Protein AF-0000000067516925 (afdb_homodimer)

Foldseek 3Di:
DDPVLLVLLDFQAAVVLLVLLQVLLVVLQVVLCLLDPVPPVHDYLVRQLVVCVVLVNPPSSVVSVLLSCLSNVLSVCSNQQPSVLVSLVSVLVSLVCCQVRPAVVQPQDCVSPHNVVSVVSNVSSVCCNVGHNYDRHVSVVVSD/DDPVLLVLLDFQAAVVLLVLLQVLLVVLQVVLCLLDPVPPVHDYLVRQLVVCVVLVNPPSSVVSVLLSCLSNVLSVCSNQQPSVLVSLVSVLVSLVCCQVRPAVVQPQDCVSPHNVVSVVSNVSSVCCNVGHNYDRHVSVVVSD

Sequence (288 aa):
MNTLIKSVLTTRAGYGLTLLRVIVGIAFIAHGSQKLFGAFGGYGLEGTAQYMESLGLTPGYLMALMSGSAEFFGGVGLLLGLLARPAAVVVIVLLLVAIFTVHIHNGFFMANNGYEYALALLGGALAVLIEGAGKLSLDRVIARMNTLIKSVLTTRAGYGLTLLRVIVGIAFIAHGSQKLFGAFGGYGLEGTAQYMESLGLTPGYLMALMSGSAEFFGGVGLLLGLLARPAAVVVIVLLLVAIFTVHIHNGFFMANNGYEYALALLGGALAVLIEGAGKLSLDRVIAR

pLDDT: mean 96.2, std 3.97, range [75.81, 98.94]

InterPro domains:
  IPR032808 DoxX family [PF07681] (16-103)
  IPR051907 DoxX-like inner membrane-associated oxidoreductase [PTHR33452] (1-143)

Solvent-accessible surface area (backbone atoms only — not comparable to full-atom values): 13103 Å² total; per-residue (Å²): 131,56,68,66,57,44,63,57,28,47,52,78,26,44,64,23,48,22,51,27,36,33,55,52,9,49,52,26,30,53,53,9,33,13,28,62,68,26,40,97,79,36,58,12,40,69,49,37,9,54,53,30,40,77,66,66,42,72,62,16,55,58,49,26,50,50,51,15,46,36,23,28,53,22,9,49,19,28,47,50,7,39,58,22,32,64,19,21,51,46,40,40,53,51,36,51,51,44,31,71,70,66,9,51,89,44,39,57,50,53,93,60,52,16,27,45,54,52,49,53,52,38,30,52,29,48,19,30,49,67,32,22,38,10,65,76,18,47,21,44,62,66,64,98,130,57,69,66,58,45,63,58,27,49,52,78,27,45,65,22,49,23,51,27,36,32,56,51,9,50,53,29,28,54,54,8,34,13,28,61,67,25,40,97,80,34,59,13,41,68,49,39,8,53,55,31,40,76,68,67,43,71,61,16,56,59,49,27,50,50,51,15,45,33,23,26,54,23,9,49,19,28,47,49,8,39,58,23,34,62,20,22,51,47,39,41,54,52,37,52,52,45,32,71,68,67,9,51,89,45,40,55,50,54,93,61,51,15,27,44,54,53,48,52,51,38,28,51,30,48,20,29,49,68,32,23,37,10,65,74,20,47,22,45,62,65,66,98

Radius of gyration: 19.39 Å; Cα contacts (8 Å, |Δi|>4): 595; chains: 2; bounding box: 55×52×41 Å

Secondary structure (DSSP, 8-state):
--HHHHHHH-----HHHHHHHHHHHHHHHHHHHHHHH-GGG--HHHHHHHHHHHTT-SSHHHHHHHHHHHHHHHHHHHHHTSSHHHHHHHHHHHHHHHIIIIIGGG-S-GGGT-SHHHHHHHHHHHHHHHH-S-SSSHHHHHH-/--HHHHHHH-----HHHHHHHHHHHHHHHHHHHHHHH-GGG--HHHHHHHHHHHTT-SSHHHHHHHHHHHHHHHHHHHHHTSSHHHHHHHHHHHHHHHIIIIIGGG-S-GGGT-SHHHHHHHHHHHHHHHH-S-SSSHHHHHH-

Structure (mmCIF, N/CA/C/O backbone):
data_AF-0000000067516925-model_v1
#
loop_
_entity.id
_entity.type
_entity.pdbx_description
1 polymer 'DoxD-like family protein'
#
loop_
_atom_site.group_PDB
_atom_site.id
_atom_site.type_symbol
_atom_site.label_atom_id
_atom_site.label_alt_id
_atom_site.label_comp_id
_atom_site.label_asym_id
_atom_site.label_entity_id
_atom_site.label_seq_id
_atom_site.pdbx_PDB_ins_code
_atom_site.Cartn_x
_atom_site.Cartn_y
_atom_site.Cartn_z
_atom_site.occupancy
_atom_site.B_iso_or_equiv
_atom_site.auth_seq_id
_atom_site.auth_comp_id
_atom_site.auth_asym_id
_atom_site.auth_atom_id
_atom_site.pdbx_PDB_model_num
ATOM 1 N N . MET A 1 1 ? 17.266 28.547 9.508 1 76.44 1 MET A N 1
ATOM 2 C CA . MET A 1 1 ? 16.094 27.703 9.734 1 76.44 1 MET A CA 1
ATOM 3 C C . MET A 1 1 ? 16.188 27 11.086 1 76.44 1 MET A C 1
ATOM 5 O O . MET A 1 1 ? 17.281 26.625 11.516 1 76.44 1 MET A O 1
ATOM 9 N N . ASN A 1 2 ? 15.258 26.891 11.906 1 84.94 2 ASN A N 1
ATOM 10 C CA . ASN A 1 2 ? 15.156 26.203 13.188 1 84.94 2 ASN A CA 1
ATOM 11 C C . ASN A 1 2 ? 15.5 24.734 13.062 1 84.94 2 ASN A C 1
ATOM 13 O O . ASN A 1 2 ? 15.219 24.109 12.039 1 84.94 2 ASN A O 1
ATOM 17 N N . THR A 1 3 ? 16.312 24.25 13.914 1 86.44 3 THR A N 1
ATOM 18 C CA . THR A 1 3 ? 16.828 22.891 13.875 1 86.44 3 THR A CA 1
ATOM 19 C C . THR A 1 3 ? 15.672 21.891 13.789 1 86.44 3 THR A C 1
ATOM 21 O O . THR A 1 3 ? 15.773 20.859 13.109 1 86.44 3 THR A O 1
ATOM 24 N N . LEU A 1 4 ? 14.68 22.172 14.5 1 86.88 4 LEU A N 1
ATOM 25 C CA . LEU A 1 4 ? 13.516 21.297 14.484 1 86.88 4 LEU A CA 1
ATOM 26 C C . LEU A 1 4 ? 12.852 21.297 13.117 1 86.88 4 LEU A C 1
ATOM 28 O O . LEU A 1 4 ? 12.484 20.234 12.602 1 86.88 4 LEU A O 1
ATOM 32 N N . ILE A 1 5 ? 12.742 22.484 12.594 1 86.5 5 ILE A N 1
ATOM 33 C CA . ILE A 1 5 ? 12.133 22.609 11.273 1 86.5 5 ILE A CA 1
ATOM 34 C C . ILE A 1 5 ? 12.977 21.859 10.242 1 86.5 5 ILE A C 1
ATOM 36 O O . ILE A 1 5 ? 12.445 21.141 9.391 1 86.5 5 ILE A O 1
ATOM 40 N N . LYS A 1 6 ? 14.188 21.984 10.336 1 87.5 6 LYS A N 1
ATOM 41 C CA . LYS A 1 6 ? 15.086 21.312 9.406 1 87.5 6 LYS A CA 1
ATOM 42 C C . LYS A 1 6 ? 14.977 19.797 9.523 1 87.5 6 LYS A C 1
ATOM 44 O O . LYS A 1 6 ? 14.953 19.094 8.516 1 87.5 6 LYS A O 1
ATOM 49 N N . SER A 1 7 ? 14.883 19.391 10.766 1 88 7 SER A N 1
ATOM 50 C CA . SER A 1 7 ? 14.797 17.953 10.992 1 88 7 SER A CA 1
ATOM 51 C C . SER A 1 7 ? 13.508 17.375 10.406 1 88 7 SER A C 1
ATOM 53 O O . SER A 1 7 ? 13.508 16.266 9.867 1 88 7 SER A O 1
ATOM 55 N N . VAL A 1 8 ? 12.477 18.094 10.398 1 90.75 8 VAL A N 1
ATOM 56 C CA . VAL A 1 8 ? 11.164 17.656 9.945 1 90.75 8 VAL A CA 1
ATOM 57 C C . VAL A 1 8 ? 11.102 17.688 8.422 1 90.75 8 VAL A C 1
ATOM 59 O O . VAL A 1 8 ? 10.445 16.844 7.801 1 90.75 8 VAL A O 1
ATOM 62 N N . LEU A 1 9 ? 11.93 18.562 7.828 1 91.81 9 LEU A N 1
ATOM 63 C CA . LEU A 1 9 ? 11.766 18.828 6.402 1 91.81 9 LEU A CA 1
ATOM 64 C C . LEU A 1 9 ? 12.836 18.078 5.594 1 91.81 9 LEU A C 1
ATOM 66 O O . LEU A 1 9 ? 12.688 17.922 4.383 1 91.81 9 LEU A O 1
ATOM 70 N N . THR A 1 10 ? 13.836 17.656 6.258 1 88.06 10 THR A N 1
ATOM 71 C CA . THR A 1 10 ? 14.922 17 5.547 1 88.06 10 THR A CA 1
ATOM 72 C C . THR A 1 10 ? 14.484 15.625 5.051 1 88.06 10 THR A C 1
ATOM 74 O O . THR A 1 10 ? 13.711 14.938 5.719 1 88.06 10 THR A O 1
ATOM 77 N N . THR A 1 11 ? 14.945 15.203 3.846 1 88.75 11 THR A N 1
ATOM 78 C CA . THR A 1 11 ? 14.523 13.93 3.273 1 88.75 11 THR A CA 1
ATOM 79 C C . THR A 1 11 ? 15.703 13.195 2.648 1 88.75 11 THR A C 1
ATOM 81 O O . THR A 1 11 ? 16.578 13.812 2.029 1 88.75 11 THR A O 1
ATOM 84 N N . ARG A 1 12 ? 15.797 11.969 2.865 1 84.75 12 ARG A N 1
ATOM 85 C CA . ARG A 1 12 ? 16.75 11.055 2.242 1 84.75 12 ARG A CA 1
ATOM 86 C C . ARG A 1 12 ? 16.078 10.203 1.169 1 84.75 12 ARG A C 1
ATOM 88 O O . ARG A 1 12 ? 16.75 9.406 0.503 1 84.75 12 ARG A O 1
ATOM 95 N N . ALA A 1 13 ? 14.812 10.484 1.048 1 87.81 13 ALA A N 1
ATOM 96 C CA . ALA A 1 13 ? 14.016 9.641 0.159 1 87.81 13 ALA A CA 1
ATOM 97 C C . ALA A 1 13 ? 14.219 10.039 -1.301 1 87.81 13 ALA A C 1
ATOM 99 O O . ALA A 1 13 ? 14.43 11.211 -1.607 1 87.81 13 ALA A O 1
ATOM 100 N N . GLY A 1 14 ? 14.18 9.055 -2.188 1 92.44 14 GLY A N 1
ATOM 101 C CA . GLY A 1 14 ? 14.336 9.273 -3.615 1 92.44 14 GLY A CA 1
ATOM 102 C C . GLY A 1 14 ? 13.016 9.398 -4.352 1 92.44 14 GLY A C 1
ATOM 103 O O . GLY A 1 14 ? 12.008 9.789 -3.762 1 92.44 14 GLY A O 1
ATOM 104 N N . TYR A 1 15 ? 13.047 9.117 -5.691 1 95 15 TYR A N 1
ATOM 105 C CA . TYR A 1 15 ? 11.883 9.258 -6.555 1 95 15 TYR A CA 1
ATOM 106 C C . TYR A 1 15 ? 10.867 8.156 -6.289 1 95 15 TYR A C 1
ATOM 108 O O . TYR A 1 15 ? 9.664 8.367 -6.441 1 95 15 TYR A O 1
ATOM 116 N N . GLY A 1 16 ? 11.359 6.996 -5.895 1 95.62 16 GLY A N 1
ATOM 117 C CA . GLY A 1 16 ? 10.453 5.902 -5.586 1 95.62 16 GLY A CA 1
ATOM 118 C C . GLY A 1 16 ? 9.516 6.211 -4.43 1 95.62 16 GLY A C 1
ATOM 119 O O . GLY A 1 16 ? 8.32 5.93 -4.504 1 95.62 16 GLY A O 1
ATOM 120 N N . LEU A 1 17 ? 10.062 6.738 -3.447 1 95.44 17 LEU A N 1
ATOM 121 C CA . LEU A 1 17 ? 9.242 7.086 -2.293 1 95.44 17 LEU A CA 1
ATOM 122 C C . LEU A 1 17 ? 8.312 8.25 -2.619 1 95.44 17 LEU A C 1
ATOM 124 O O . LEU A 1 17 ? 7.215 8.352 -2.066 1 95.44 17 LEU A O 1
ATOM 128 N N . THR A 1 18 ? 8.812 9.203 -3.51 1 97.06 18 THR A N 1
ATOM 129 C CA . THR A 1 18 ? 7.938 10.266 -3.982 1 97.06 18 THR A CA 1
ATOM 130 C C . THR A 1 18 ? 6.684 9.688 -4.633 1 97.06 18 THR A C 1
ATOM 132 O O . THR A 1 18 ? 5.57 10.117 -4.332 1 97.06 18 THR A O 1
ATOM 135 N N . LEU A 1 19 ? 6.879 8.781 -5.453 1 97.5 19 LEU A N 1
ATOM 136 C CA . LEU A 1 19 ? 5.762 8.156 -6.152 1 97.5 19 LEU A CA 1
ATOM 137 C C . LEU A 1 19 ? 4.809 7.484 -5.168 1 97.5 19 LEU A C 1
ATOM 139 O O . LEU A 1 19 ? 3.592 7.66 -5.262 1 97.5 19 LEU A O 1
ATOM 143 N N . LEU A 1 20 ? 5.352 6.738 -4.285 1 97.81 20 LEU A N 1
ATOM 144 C CA . LEU A 1 20 ? 4.559 6.062 -3.264 1 97.81 20 LEU A CA 1
ATOM 145 C C . LEU A 1 20 ? 3.771 7.066 -2.432 1 97.81 20 LEU A C 1
ATOM 147 O O . LEU A 1 20 ? 2.574 6.887 -2.203 1 97.81 20 LEU A O 1
ATOM 151 N N . ARG A 1 21 ? 4.461 8.047 -1.964 1 98.25 21 ARG A N 1
ATOM 152 C CA . ARG A 1 21 ? 3.838 9.086 -1.145 1 98.25 21 ARG A CA 1
ATOM 153 C C . ARG A 1 21 ? 2.646 9.711 -1.861 1 98.25 21 ARG A C 1
ATOM 155 O O . ARG A 1 21 ? 1.596 9.93 -1.255 1 98.25 21 ARG A O 1
ATOM 162 N N . VAL A 1 22 ? 2.785 9.992 -3.133 1 98.69 22 VAL A N 1
ATOM 163 C CA . VAL A 1 22 ? 1.732 10.602 -3.936 1 98.69 22 VAL A CA 1
ATOM 164 C C . VAL A 1 22 ? 0.536 9.664 -4.031 1 98.69 22 VAL A C 1
ATOM 166 O O . VAL A 1 22 ? -0.608 10.078 -3.84 1 98.69 22 VAL A O 1
ATOM 169 N N . ILE A 1 23 ? 0.758 8.422 -4.297 1 98.69 23 ILE A N 1
ATOM 170 C CA . ILE A 1 23 ? -0.299 7.426 -4.418 1 98.69 23 ILE A CA 1
ATOM 171 C C . ILE A 1 23 ? -1.048 7.305 -3.092 1 98.69 23 ILE A C 1
ATOM 173 O O . ILE A 1 23 ? -2.281 7.324 -3.064 1 98.69 23 ILE A O 1
ATOM 177 N N . VAL A 1 24 ? -0.308 7.18 -1.984 1 98.69 24 VAL A N 1
ATOM 178 C CA . VAL A 1 24 ? -0.898 7.078 -0.654 1 98.69 24 VAL A CA 1
ATOM 179 C C . VAL A 1 24 ? -1.686 8.352 -0.339 1 98.69 24 VAL A C 1
ATOM 181 O O . VAL A 1 24 ? -2.795 8.281 0.196 1 98.69 24 VAL A O 1
ATOM 184 N N . GLY A 1 25 ? -1.108 9.508 -0.678 1 98.88 25 GLY A N 1
ATOM 185 C CA . GLY A 1 25 ? -1.805 10.766 -0.463 1 98.88 25 GLY A CA 1
ATOM 186 C C . GLY A 1 25 ? -3.131 10.852 -1.193 1 98.88 25 GLY A C 1
ATOM 187 O O . GLY A 1 25 ? -4.137 11.273 -0.622 1 98.88 25 GLY A O 1
ATOM 188 N N . ILE A 1 26 ? -3.166 10.461 -2.416 1 98.81 26 ILE A N 1
ATOM 189 C CA . ILE A 1 26 ? -4.379 10.484 -3.227 1 98.81 26 ILE A CA 1
ATOM 190 C C . ILE A 1 26 ? -5.438 9.578 -2.594 1 98.81 26 ILE A C 1
ATOM 192 O O . ILE A 1 26 ? -6.609 9.953 -2.514 1 98.81 26 ILE A O 1
ATOM 196 N N . ALA A 1 27 ? -5.008 8.406 -2.17 1 98.69 27 ALA A N 1
ATOM 197 C CA . ALA A 1 27 ? -5.941 7.477 -1.538 1 98.69 27 ALA A CA 1
ATOM 198 C C . ALA A 1 27 ? -6.59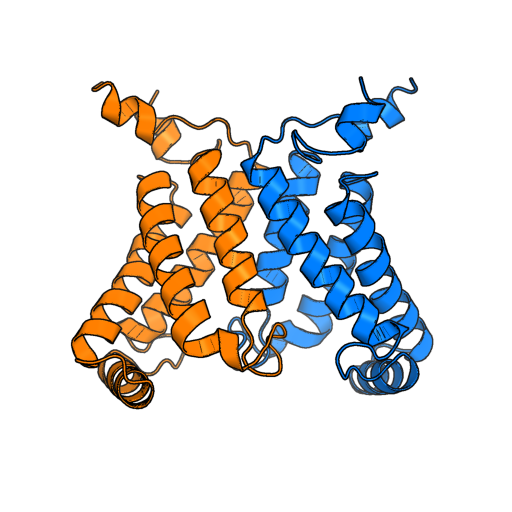8 8.109 -0.315 1 98.69 27 ALA A C 1
ATOM 200 O O . ALA A 1 27 ? -7.82 8.047 -0.161 1 98.69 27 ALA A O 1
ATOM 201 N N . PHE A 1 28 ? -5.785 8.727 0.522 1 98.88 28 PHE A N 1
ATOM 202 C CA . PHE A 1 28 ? -6.324 9.32 1.741 1 98.88 28 PHE A CA 1
ATOM 203 C C . PHE A 1 28 ? -7.238 10.492 1.416 1 98.88 28 PHE A C 1
ATOM 205 O O . PHE A 1 28 ? -8.289 10.664 2.041 1 98.88 28 PHE A O 1
ATOM 212 N N . ILE A 1 29 ? -6.867 11.32 0.445 1 98.88 29 ILE A N 1
ATOM 213 C CA . ILE A 1 29 ? -7.703 12.453 0.056 1 98.88 29 ILE A CA 1
ATOM 214 C C . ILE A 1 29 ? -9.062 11.945 -0.428 1 98.88 29 ILE A C 1
ATOM 216 O O . ILE A 1 29 ? -10.102 12.508 -0.081 1 98.88 29 ILE A O 1
ATOM 220 N N . ALA A 1 30 ? -9.047 10.906 -1.26 1 98.69 30 ALA A N 1
ATOM 221 C CA . ALA A 1 30 ? -10.289 10.336 -1.772 1 98.69 30 ALA A CA 1
ATOM 222 C C . ALA A 1 30 ? -11.188 9.852 -0.634 1 98.69 30 ALA A C 1
ATOM 224 O O . ALA A 1 30 ? -12.367 10.18 -0.582 1 98.69 30 ALA A O 1
ATOM 225 N N . HIS A 1 31 ? -10.656 9.156 0.293 1 98.62 31 HIS A N 1
ATOM 226 C CA . HIS A 1 31 ? -11.43 8.641 1.416 1 98.62 31 HIS A CA 1
ATOM 227 C C . HIS A 1 31 ? -11.914 9.773 2.314 1 98.62 31 HIS A C 1
ATOM 229 O O . HIS A 1 31 ? -13.062 9.75 2.781 1 98.62 31 HIS A O 1
ATOM 235 N N . GLY A 1 32 ? -10.969 10.719 2.598 1 98.75 32 GLY A N 1
ATOM 236 C CA . GLY A 1 32 ? -11.375 11.867 3.389 1 98.75 32 GLY A CA 1
ATOM 237 C C . GLY A 1 32 ? -12.5 12.656 2.752 1 98.75 32 GLY A C 1
ATOM 238 O O . GLY A 1 32 ? -13.391 13.156 3.447 1 98.75 32 GLY A O 1
ATOM 239 N N . SER A 1 33 ? -12.477 12.773 1.439 1 98.75 33 SER A N 1
ATOM 240 C CA . SER A 1 33 ? -13.516 13.5 0.72 1 98.75 33 SER A CA 1
ATOM 241 C C . SER A 1 33 ? -14.859 12.781 0.812 1 98.75 33 SER A C 1
ATOM 243 O O . SER A 1 33 ? -15.906 13.422 0.855 1 98.75 33 SER A O 1
ATOM 245 N N . GLN A 1 34 ? -14.844 11.484 0.831 1 98.25 34 GLN A N 1
ATOM 246 C CA . GLN A 1 34 ? -16.062 10.719 1.027 1 98.25 34 GLN A CA 1
ATOM 247 C C . GLN A 1 34 ? -16.688 11.008 2.391 1 98.25 34 GLN A C 1
ATOM 249 O O . GLN A 1 34 ? -17.906 11.164 2.504 1 98.25 34 GLN A O 1
ATOM 254 N N . LYS A 1 35 ? -15.789 11.102 3.344 1 98.56 35 LYS A N 1
ATOM 255 C CA . LYS A 1 35 ? -16.281 11.266 4.711 1 98.56 35 LYS A CA 1
ATOM 256 C C . LYS A 1 35 ? -16.719 12.695 4.973 1 98.56 35 LYS A C 1
ATOM 258 O O . LYS A 1 35 ? -17.781 12.93 5.551 1 98.56 35 LYS A O 1
ATOM 263 N N . LEU A 1 36 ? -15.945 13.633 4.531 1 98.62 36 LEU A N 1
ATOM 264 C CA . LEU A 1 36 ? -16.188 15.031 4.867 1 98.62 36 LEU A CA 1
ATOM 265 C C . LEU A 1 36 ? -17.266 15.633 3.965 1 98.62 36 LEU A C 1
ATOM 267 O O . LEU A 1 36 ? -18.094 16.422 4.422 1 98.62 36 LEU A O 1
ATOM 271 N N . PHE A 1 37 ? -17.266 15.25 2.67 1 98.31 37 PHE A N 1
ATOM 272 C CA . PHE A 1 37 ? -18.031 16.016 1.691 1 98.31 37 PHE A CA 1
ATOM 273 C C . PHE A 1 37 ? -19.031 15.125 0.973 1 98.31 37 PHE A C 1
ATOM 275 O O . PHE A 1 37 ? -19.812 15.602 0.137 1 98.31 37 PHE A O 1
ATOM 282 N N . GLY A 1 38 ? -19.047 13.844 1.228 1 97.94 38 GLY A N 1
ATOM 283 C CA . GLY A 1 38 ? -19.906 12.938 0.48 1 97.94 38 GLY A CA 1
ATOM 284 C C . GLY A 1 38 ? -19.5 12.789 -0.973 1 97.94 38 GLY A C 1
ATOM 285 O O . GLY A 1 38 ? -20.297 12.375 -1.812 1 97.94 38 GLY A O 1
ATOM 286 N N . ALA A 1 39 ? -18.312 13.133 -1.24 1 97.56 39 ALA A N 1
ATOM 287 C CA . ALA A 1 39 ? -17.797 13.047 -2.607 1 97.56 39 ALA A CA 1
ATOM 288 C C . ALA A 1 39 ? -17.656 11.586 -3.039 1 97.56 39 ALA A C 1
ATOM 290 O O . ALA A 1 39 ? -17.547 10.695 -2.199 1 97.56 39 ALA A O 1
ATOM 291 N N . PHE A 1 40 ? -17.688 11.297 -4.363 1 96.75 40 PHE A N 1
ATOM 292 C CA . PHE A 1 40 ? -17.484 9.977 -4.957 1 96.75 40 PHE A CA 1
ATOM 293 C C . PHE A 1 40 ? -18.5 8.977 -4.43 1 96.75 40 PHE A C 1
ATOM 295 O O . PHE A 1 40 ? -18.172 7.816 -4.184 1 96.75 40 PHE A O 1
ATOM 302 N N . GLY A 1 41 ? -19.672 9.531 -4.121 1 95.06 41 GLY A N 1
ATOM 303 C CA . GLY A 1 41 ? -20.734 8.656 -3.662 1 95.06 41 GLY A CA 1
ATOM 304 C C . GLY A 1 41 ? -20.625 8.305 -2.189 1 95.06 41 GLY A C 1
ATOM 305 O O . GLY A 1 41 ? -21.219 7.324 -1.734 1 95.06 41 GLY A O 1
ATOM 306 N N . GLY A 1 42 ? -19.828 9 -1.435 1 96.44 42 GLY A N 1
ATOM 307 C CA . GLY A 1 42 ? -19.641 8.727 -0.017 1 96.44 42 GLY A CA 1
ATOM 308 C C . GLY A 1 42 ? -20.828 9.156 0.829 1 96.44 42 GLY A C 1
ATOM 309 O O . GLY A 1 42 ? -21.797 9.719 0.312 1 96.44 42 GLY A O 1
ATOM 310 N N . TYR A 1 43 ? -20.734 8.984 2.066 1 96.5 43 TYR A N 1
ATOM 311 C CA . TYR A 1 43 ? -21.875 9.109 2.953 1 96.5 43 TYR A CA 1
ATOM 312 C C . TYR A 1 43 ? -21.859 10.453 3.684 1 96.5 43 TYR A C 1
ATOM 314 O O . TYR A 1 43 ? -22.781 10.773 4.43 1 96.5 43 TYR A O 1
ATOM 322 N N . GLY A 1 44 ? -20.766 11.188 3.545 1 98.25 44 GLY A N 1
ATOM 323 C CA . GLY A 1 44 ? -20.672 12.445 4.27 1 98.25 44 GLY A CA 1
ATOM 324 C C . GLY A 1 44 ? -20.469 12.258 5.762 1 98.25 44 GLY A C 1
ATOM 325 O O . GLY A 1 44 ? -20.328 11.133 6.238 1 98.25 44 GLY A O 1
ATOM 326 N N . LEU A 1 45 ? -20.5 13.375 6.457 1 98.31 45 LEU A N 1
ATOM 327 C CA . LEU A 1 45 ? -20.219 13.359 7.891 1 98.31 45 LEU A CA 1
ATOM 328 C C . LEU A 1 45 ? 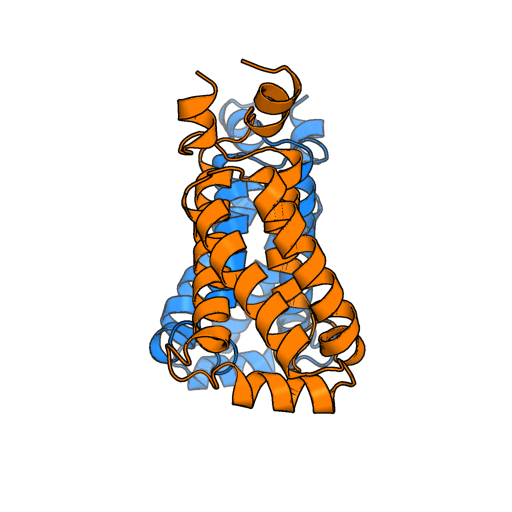-21.328 12.633 8.648 1 98.31 45 LEU A C 1
ATOM 330 O O . LEU A 1 45 ? -21.031 11.812 9.531 1 98.31 45 LEU A O 1
ATOM 334 N N . GLU A 1 46 ? -22.547 12.852 8.305 1 98.06 46 GLU A N 1
ATOM 335 C CA . GLU A 1 46 ? -23.656 12.266 9.039 1 98.06 46 GLU A CA 1
ATOM 336 C C . GLU A 1 46 ? -23.703 10.75 8.875 1 98.06 46 GLU A C 1
ATOM 338 O O . GLU A 1 46 ? -23.844 10.016 9.852 1 98.06 46 GLU A O 1
ATOM 343 N N . GLY A 1 47 ? -23.609 10.297 7.629 1 98.12 47 GLY A N 1
ATOM 344 C CA . GLY A 1 47 ? -23.578 8.867 7.387 1 98.12 47 GLY A CA 1
ATOM 345 C C . GLY A 1 47 ? -22.391 8.18 8.039 1 98.12 47 GLY A C 1
ATOM 346 O O . GLY A 1 47 ? -22.547 7.102 8.617 1 98.12 47 GLY A O 1
ATOM 347 N N . THR A 1 48 ? -21.219 8.773 7.922 1 98 48 THR A N 1
ATOM 348 C CA . THR A 1 48 ? -20.031 8.219 8.562 1 98 48 THR A CA 1
ATOM 349 C C . THR A 1 48 ? -20.188 8.188 10.078 1 98 48 THR A C 1
ATOM 351 O O . THR A 1 48 ? -19.797 7.223 10.734 1 98 48 THR A O 1
ATOM 354 N N . ALA A 1 49 ? -20.781 9.242 10.594 1 98.38 49 ALA A N 1
ATOM 355 C CA . ALA A 1 49 ? -21.016 9.32 12.031 1 98.38 49 ALA A CA 1
ATOM 356 C C . ALA A 1 49 ? -21.875 8.148 12.508 1 98.38 49 ALA A C 1
ATOM 358 O O . ALA A 1 49 ? -21.594 7.547 13.547 1 98.38 49 ALA A O 1
ATOM 359 N N . GLN A 1 50 ? -22.875 7.812 11.805 1 98.31 50 GLN A N 1
ATOM 360 C CA . GLN A 1 50 ? -23.75 6.695 12.156 1 98.31 50 GLN A CA 1
ATOM 361 C C . GLN A 1 50 ? -22.984 5.375 12.133 1 98.31 50 GLN A C 1
ATOM 363 O O . GLN A 1 50 ? -23.156 4.539 13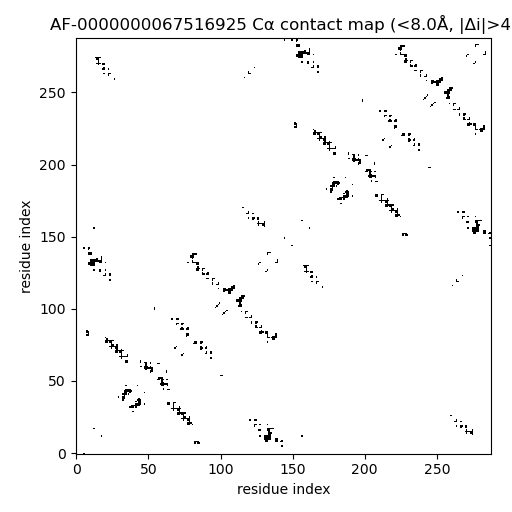.016 1 98.31 50 GLN A O 1
ATOM 368 N N . TYR A 1 51 ? -22.188 5.25 11.102 1 96.38 51 TYR A N 1
ATOM 369 C CA . TYR A 1 51 ? -21.359 4.051 11.016 1 96.38 51 TYR A CA 1
ATOM 370 C C . TYR A 1 51 ? -20.422 3.949 12.211 1 96.38 51 TYR A C 1
ATOM 372 O O . TYR A 1 51 ? -20.281 2.883 12.812 1 96.38 51 TYR A O 1
ATOM 380 N N . MET A 1 52 ? -19.797 5.027 12.562 1 97 52 MET A N 1
ATOM 381 C CA . MET A 1 52 ? -18.875 5.059 13.695 1 97 52 MET A CA 1
ATOM 382 C C . MET A 1 52 ? -19.594 4.707 14.992 1 97 52 MET A C 1
ATOM 384 O O . MET A 1 52 ? -19.062 3.949 15.812 1 97 52 MET A O 1
ATOM 388 N N . GLU A 1 53 ? -20.734 5.203 15.148 1 97.19 53 GLU A N 1
ATOM 389 C CA . GLU A 1 53 ? -21.516 4.887 16.328 1 97.19 53 GLU A CA 1
ATOM 390 C C . GLU A 1 53 ? -21.797 3.387 16.438 1 97.19 53 GLU A C 1
ATOM 392 O O . GLU A 1 53 ? -21.719 2.807 17.516 1 97.19 53 GLU A O 1
ATOM 397 N N . SER A 1 54 ? -22.094 2.812 15.32 1 96.5 54 SER A N 1
ATOM 398 C CA . SER A 1 54 ? -22.422 1.388 15.289 1 96.5 54 SER A CA 1
ATOM 399 C C . SER A 1 54 ? -21.219 0.544 15.695 1 96.5 54 SER A C 1
ATOM 401 O O . SER A 1 54 ? -21.359 -0.613 16.094 1 96.5 54 SER A O 1
ATOM 403 N N . LEU A 1 55 ? -19.969 1.096 15.578 1 94.25 55 LEU A N 1
ATOM 404 C CA . LEU A 1 55 ? -18.734 0.404 15.93 1 94.25 55 LEU A CA 1
ATOM 405 C C . LEU A 1 55 ? -18.328 0.726 17.359 1 94.25 55 LEU A C 1
ATOM 407 O O . LEU A 1 55 ? -17.281 0.274 17.828 1 94.25 55 LEU A O 1
ATOM 411 N N . GLY A 1 56 ? -19.062 1.622 17.969 1 95.5 56 GLY A N 1
ATOM 412 C CA . GLY A 1 56 ? -18.734 2.025 19.328 1 95.5 56 GLY A CA 1
ATOM 413 C C . GLY A 1 56 ? -17.734 3.172 19.391 1 95.5 56 GLY A C 1
ATOM 414 O O . GLY A 1 56 ? -17.203 3.48 20.453 1 95.5 56 GLY A O 1
ATOM 415 N N . LEU A 1 57 ? -17.438 3.705 18.266 1 95.88 57 LEU A N 1
ATOM 416 C CA . LEU A 1 57 ? -16.594 4.898 18.219 1 95.88 57 LEU A CA 1
ATOM 417 C C . LEU A 1 57 ? -17.422 6.156 18.453 1 95.88 57 LEU A C 1
ATOM 419 O O . LEU A 1 57 ? -17.938 6.75 17.516 1 95.88 57 LEU A O 1
ATOM 423 N N . THR A 1 58 ? -17.609 6.578 19.703 1 96.62 58 THR A N 1
ATOM 424 C CA . THR A 1 58 ? -18.5 7.648 20.125 1 96.62 58 THR A CA 1
ATOM 425 C C . THR A 1 58 ? -17.734 8.773 20.797 1 96.62 58 THR A C 1
ATOM 427 O O . THR A 1 58 ? -16.688 8.531 21.422 1 96.62 58 THR A O 1
ATOM 430 N N . PRO A 1 59 ? -18.141 10.086 20.547 1 97.88 59 PRO A N 1
ATOM 431 C CA . PRO A 1 59 ? -19.297 10.477 19.734 1 97.88 59 PRO A CA 1
ATOM 432 C C . PRO A 1 59 ? -19.062 10.336 18.234 1 97.88 59 PRO A C 1
ATOM 434 O O . PRO A 1 59 ? -18.016 10.742 17.734 1 97.88 59 PRO A O 1
ATOM 437 N N . GLY A 1 60 ? -19.953 9.812 17.547 1 97.88 60 GLY A N 1
ATOM 438 C CA . GLY A 1 60 ? -19.828 9.438 16.141 1 97.88 60 GLY A CA 1
ATOM 439 C C . GLY A 1 60 ? -19.438 10.602 15.25 1 97.88 60 GLY A C 1
ATOM 440 O O . GLY A 1 60 ? -18.531 10.477 14.422 1 97.88 60 GLY A O 1
ATOM 441 N N . TYR A 1 61 ? -20.141 11.703 15.43 1 98.19 61 TYR A N 1
ATOM 442 C CA . TYR A 1 61 ? -19.875 12.852 14.578 1 98.19 61 TYR A CA 1
ATOM 443 C C . TYR A 1 61 ? -18.453 13.359 14.766 1 98.19 61 TYR A C 1
ATOM 445 O O . TYR A 1 61 ? -17.781 13.703 13.789 1 98.19 61 TYR A O 1
ATOM 453 N N . LEU A 1 62 ? -17.984 13.352 15.961 1 98.06 62 LEU A N 1
ATOM 454 C CA . LEU A 1 62 ? -16.625 13.789 16.25 1 98.06 62 LEU A CA 1
ATOM 455 C C . LEU A 1 62 ? -15.609 12.852 15.609 1 98.06 62 LEU A C 1
ATOM 457 O O . LEU A 1 62 ? -14.633 13.297 14.992 1 98.06 62 LEU A O 1
ATOM 461 N N . MET A 1 63 ? -15.844 11.594 15.773 1 98.06 63 MET A N 1
ATOM 462 C CA . MET A 1 63 ? -14.93 10.617 15.203 1 98.06 63 MET A CA 1
ATOM 463 C C . MET A 1 63 ? -14.906 10.711 13.68 1 98.06 63 MET A C 1
ATOM 465 O O . MET A 1 63 ? -13.852 10.602 13.062 1 98.06 63 MET A O 1
ATOM 469 N N . ALA A 1 64 ? -16.078 10.922 13.109 1 98.44 64 ALA A N 1
ATOM 470 C CA . ALA A 1 64 ? -16.156 11.086 11.664 1 98.44 64 ALA A CA 1
ATOM 471 C C . ALA A 1 64 ? -15.391 12.32 11.203 1 98.44 64 ALA A C 1
ATOM 473 O O . ALA A 1 64 ? -14.641 12.258 10.219 1 98.44 64 ALA A O 1
ATOM 474 N N . LEU A 1 65 ? -15.578 13.375 11.953 1 98.56 65 LEU A N 1
ATOM 475 C CA . LEU A 1 65 ? -14.891 14.617 11.625 1 98.56 65 LEU A CA 1
ATOM 476 C C . LEU A 1 65 ? -13.383 14.453 11.75 1 98.56 65 LEU A C 1
ATOM 478 O O . LEU A 1 65 ? -12.633 14.891 10.867 1 98.56 65 LEU A O 1
ATOM 482 N N . MET A 1 66 ? -12.945 13.82 12.773 1 98.56 66 MET A N 1
ATOM 483 C CA . MET A 1 66 ? -11.516 13.633 13 1 98.56 66 MET A CA 1
ATOM 484 C C . MET A 1 66 ? -10.906 12.727 11.938 1 98.56 66 MET A C 1
ATOM 486 O O . MET A 1 66 ? -9.859 13.039 11.375 1 98.56 66 MET A O 1
ATOM 490 N N . SER A 1 67 ? -11.594 11.664 11.711 1 98.5 67 SER A N 1
ATOM 491 C CA . SER A 1 67 ? -11.031 10.727 10.742 1 98.5 67 SER A CA 1
ATOM 492 C C . SER A 1 67 ? -11.055 11.312 9.328 1 98.5 67 SER A C 1
ATOM 494 O O . SER A 1 67 ? -10.086 11.188 8.586 1 98.5 67 SER A O 1
ATOM 496 N N . GLY A 1 68 ? -12.172 11.93 8.945 1 98.75 68 GLY A N 1
ATOM 497 C CA . GLY A 1 68 ? -12.242 12.586 7.645 1 98.75 68 GLY A CA 1
ATOM 498 C C . GLY A 1 68 ? -11.188 13.656 7.457 1 98.75 68 GLY A C 1
ATOM 499 O O . GLY A 1 68 ? -10.57 13.75 6.391 1 98.75 68 GLY A O 1
ATOM 500 N N . SER A 1 69 ? -11.008 14.438 8.477 1 98.88 69 SER A N 1
ATOM 501 C CA . SER A 1 69 ? -10.023 15.508 8.414 1 98.88 69 SER A CA 1
ATOM 502 C C . SER A 1 69 ? -8.609 14.953 8.344 1 98.88 69 SER A C 1
ATOM 504 O O . SER A 1 69 ? -7.781 15.43 7.562 1 98.88 69 SER A O 1
ATOM 506 N N . ALA A 1 70 ? -8.344 13.992 9.18 1 98.81 70 ALA A N 1
ATOM 507 C CA . ALA A 1 70 ? -7.027 13.359 9.172 1 98.81 70 ALA A CA 1
ATOM 508 C C . ALA A 1 70 ? -6.699 12.797 7.789 1 98.81 70 ALA A C 1
ATOM 510 O O . ALA A 1 70 ? -5.59 12.984 7.281 1 98.81 70 ALA A O 1
ATOM 511 N N . GLU A 1 71 ? -7.719 12.18 7.227 1 98.94 71 GLU A N 1
ATOM 512 C CA . GLU A 1 71 ? -7.512 11.602 5.902 1 98.94 71 GLU A CA 1
ATOM 513 C C . GLU A 1 71 ? -7.312 12.688 4.848 1 98.94 71 GLU A C 1
ATOM 515 O O . GLU A 1 71 ? -6.34 12.656 4.094 1 98.94 71 GLU A O 1
ATOM 520 N N . PHE A 1 72 ? -8.172 13.625 4.859 1 98.88 72 PHE A N 1
ATOM 521 C CA . PHE A 1 72 ? -8.148 14.625 3.797 1 98.88 72 PHE A CA 1
ATOM 522 C C . PHE A 1 72 ? -6.906 15.5 3.902 1 98.88 72 PHE A C 1
ATOM 524 O O . PHE A 1 72 ? -6.129 15.602 2.951 1 98.88 72 PHE A O 1
ATOM 531 N N . PHE A 1 73 ? -6.66 16.047 5.031 1 98.81 73 PHE A N 1
ATOM 532 C CA . PHE A 1 73 ? -5.559 16.984 5.176 1 98.81 73 PHE A CA 1
ATOM 533 C C . PHE A 1 73 ? -4.23 16.25 5.293 1 98.81 73 PHE A C 1
ATOM 535 O O . PHE A 1 73 ? -3.203 16.734 4.812 1 98.81 73 PHE A O 1
ATOM 542 N N . GLY A 1 74 ? -4.238 15.109 6.027 1 98.81 74 GLY A N 1
ATOM 543 C CA . GLY A 1 74 ? -3.051 14.281 5.973 1 98.81 74 GLY A CA 1
ATOM 544 C C . GLY A 1 74 ? -2.68 13.852 4.566 1 98.81 74 GLY A C 1
ATOM 545 O O . GLY A 1 74 ? -1.504 13.875 4.191 1 98.81 74 GLY A O 1
ATOM 546 N N . GLY A 1 75 ? -3.723 13.5 3.807 1 98.88 75 GLY A N 1
ATOM 547 C CA . GLY A 1 75 ? -3.512 13.148 2.412 1 98.88 75 GLY A CA 1
ATOM 548 C C . GLY A 1 75 ? -2.957 14.297 1.584 1 98.88 75 GLY A C 1
ATOM 549 O O . GLY A 1 75 ? -2.084 14.086 0.738 1 98.88 75 GLY A O 1
ATOM 550 N N . VAL A 1 76 ? -3.426 15.461 1.778 1 98.81 76 VAL A N 1
ATOM 551 C CA . VAL A 1 76 ? -2.938 16.641 1.063 1 98.81 76 VAL A CA 1
ATOM 552 C C . VAL A 1 76 ? -1.466 16.875 1.4 1 98.81 76 VAL A C 1
ATOM 554 O O . VAL A 1 76 ? -0.655 17.141 0.511 1 98.81 76 VAL A O 1
ATOM 557 N N . GLY A 1 77 ? -1.13 16.797 2.682 1 98.69 77 GLY A N 1
ATOM 558 C CA . GLY A 1 77 ? 0.266 16.906 3.076 1 98.69 77 GLY A CA 1
ATOM 559 C C . GLY A 1 77 ? 1.153 15.875 2.398 1 98.69 77 GLY A C 1
ATOM 560 O O . GLY A 1 77 ? 2.256 16.203 1.951 1 98.69 77 GLY A O 1
ATOM 561 N N . LEU A 1 78 ? 0.697 14.703 2.328 1 98.81 78 LEU A N 1
ATOM 562 C CA . LEU A 1 78 ? 1.458 13.641 1.679 1 98.81 78 LEU A CA 1
ATOM 563 C C . LEU A 1 78 ? 1.543 13.875 0.174 1 98.81 78 LEU A C 1
ATOM 565 O O . LEU A 1 78 ? 2.609 13.719 -0.424 1 98.81 78 LEU A O 1
ATOM 569 N N . LEU A 1 79 ? 0.44 14.25 -0.438 1 98.75 79 LEU A N 1
ATOM 570 C CA . LEU A 1 79 ? 0.422 14.477 -1.879 1 98.75 79 LEU A CA 1
ATOM 571 C C . LEU A 1 79 ? 1.445 15.531 -2.275 1 98.75 79 LEU A C 1
ATOM 573 O O . LEU A 1 79 ? 2.227 15.328 -3.207 1 98.75 79 LEU A O 1
ATOM 577 N N . LEU A 1 80 ? 1.546 16.562 -1.543 1 98.44 80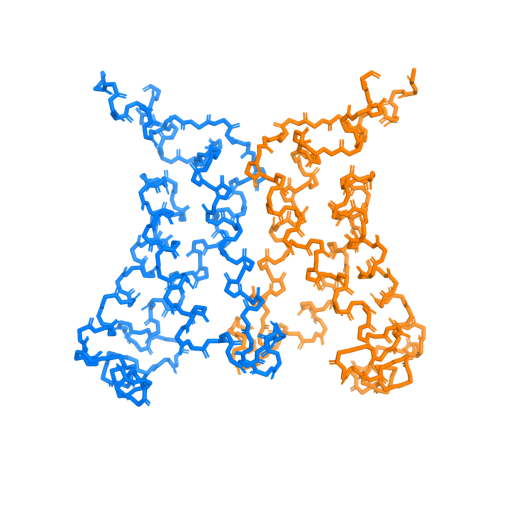 LEU A N 1
ATOM 578 C CA . LEU A 1 80 ? 2.389 17.703 -1.882 1 98.44 80 LEU A CA 1
ATOM 579 C C . LEU A 1 80 ? 3.799 17.531 -1.333 1 98.44 80 LEU A C 1
ATOM 581 O O . LEU A 1 80 ? 4.734 18.203 -1.77 1 98.44 80 LEU A O 1
ATOM 585 N N . GLY A 1 81 ? 3.924 16.609 -0.398 1 98.12 81 GLY A N 1
ATOM 586 C CA . GLY A 1 81 ? 5.176 16.531 0.342 1 98.12 81 GLY A CA 1
ATOM 587 C C . GLY A 1 81 ? 5.43 17.766 1.191 1 98.12 81 GLY A C 1
ATOM 588 O O . GLY A 1 81 ? 6.523 18.344 1.157 1 98.12 81 GLY A O 1
ATOM 589 N N . LEU A 1 82 ? 4.449 18.266 1.746 1 97.69 82 LEU A N 1
ATOM 590 C CA . LEU A 1 82 ? 4.516 19.391 2.684 1 97.69 82 LEU A CA 1
ATOM 591 C C . LEU A 1 82 ? 4.266 18.906 4.109 1 97.69 82 LEU A C 1
ATOM 593 O O . LEU A 1 82 ? 3.191 18.391 4.418 1 97.69 82 LEU A O 1
ATOM 597 N N . LEU A 1 83 ? 5.266 19.172 5.031 1 97.62 83 LEU A N 1
ATOM 598 C CA . LEU A 1 83 ? 5.184 18.594 6.367 1 97.62 83 LEU A CA 1
ATOM 599 C C . LEU A 1 83 ? 4.816 17.109 6.301 1 97.62 83 LEU A C 1
ATOM 601 O O . LEU A 1 83 ? 3.891 16.672 6.98 1 97.62 83 LEU A O 1
ATOM 605 N N . ALA A 1 84 ? 5.555 16.453 5.465 1 98 84 ALA A N 1
ATOM 606 C CA . ALA A 1 84 ? 5.227 15.07 5.145 1 98 84 ALA A CA 1
ATOM 607 C C . ALA A 1 84 ? 5.332 14.18 6.379 1 98 84 ALA A C 1
ATOM 609 O O . ALA A 1 84 ? 4.527 13.266 6.562 1 98 84 ALA A O 1
ATOM 610 N N . ARG A 1 85 ? 6.301 14.367 7.234 1 98.12 85 ARG A N 1
ATOM 611 C CA . ARG A 1 85 ? 6.461 13.523 8.422 1 98.12 85 ARG A CA 1
ATOM 612 C C . ARG A 1 85 ? 5.305 13.727 9.391 1 98.12 85 ARG A C 1
ATOM 614 O O . ARG A 1 85 ? 4.684 12.758 9.836 1 98.12 85 ARG A O 1
ATOM 621 N N . PRO A 1 86 ? 4.91 14.977 9.695 1 98.44 86 PRO A N 1
ATOM 622 C CA . PRO A 1 86 ? 3.711 15.164 10.516 1 98.44 86 PRO A CA 1
ATOM 623 C C . PRO A 1 86 ? 2.453 14.594 9.867 1 98.44 86 PRO A C 1
ATOM 625 O O . PRO A 1 86 ? 1.623 13.984 10.555 1 98.44 86 PRO A O 1
ATOM 628 N N . ALA A 1 87 ? 2.303 14.789 8.602 1 98.75 87 ALA A N 1
ATOM 629 C CA . ALA A 1 87 ? 1.171 14.203 7.887 1 98.75 87 ALA A CA 1
ATOM 630 C C . ALA A 1 87 ? 1.165 12.688 8.008 1 98.75 87 ALA A C 1
ATOM 632 O O . ALA A 1 87 ? 0.112 12.078 8.219 1 98.75 87 ALA A O 1
ATOM 633 N N . ALA A 1 88 ? 2.312 12.109 7.879 1 98.81 88 ALA A N 1
ATOM 634 C CA . ALA A 1 88 ? 2.436 10.664 8.023 1 98.81 88 ALA A CA 1
ATOM 635 C C . ALA A 1 88 ? 2.012 10.219 9.422 1 98.81 88 ALA A C 1
ATOM 637 O O . ALA A 1 88 ? 1.312 9.211 9.57 1 98.81 88 ALA A O 1
ATOM 638 N N . VAL A 1 89 ? 2.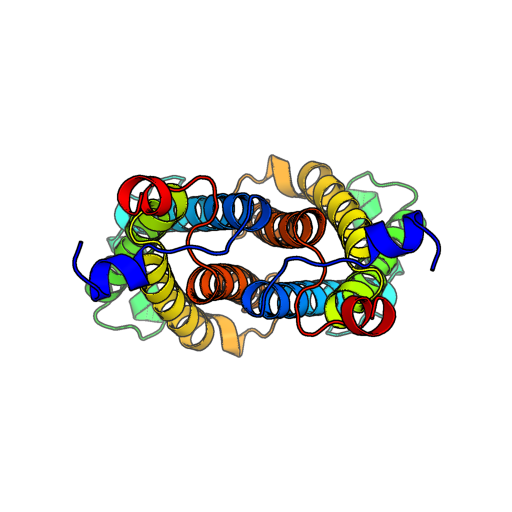395 10.906 10.453 1 98.75 89 VAL A N 1
ATOM 639 C CA . VAL A 1 89 ? 2.021 10.555 11.82 1 98.75 89 VAL A CA 1
ATOM 640 C C . VAL A 1 89 ? 0.501 10.57 11.961 1 98.75 89 VAL A C 1
ATOM 642 O O . VAL A 1 89 ? -0.083 9.656 12.539 1 98.75 89 VAL A O 1
ATOM 645 N N . VAL A 1 90 ? -0.096 11.578 11.422 1 98.81 90 VAL A N 1
ATOM 646 C CA . VAL A 1 90 ? -1.545 11.734 11.508 1 98.81 90 VAL A CA 1
ATOM 647 C C . VAL A 1 90 ? -2.232 10.531 10.867 1 98.81 90 VAL A C 1
ATOM 649 O O . VAL A 1 90 ? -3.121 9.922 11.477 1 98.81 90 VAL A O 1
ATOM 652 N N . VAL A 1 91 ? -1.806 10.156 9.703 1 98.88 91 VAL A N 1
ATOM 653 C CA . VAL A 1 91 ? -2.512 9.078 9.023 1 98.88 91 VAL A CA 1
ATOM 654 C C . VAL A 1 91 ? -2.115 7.738 9.625 1 98.88 91 VAL A C 1
ATOM 656 O O . VAL A 1 91 ? -2.898 6.785 9.609 1 98.88 91 VAL A O 1
ATOM 659 N N . ILE A 1 92 ? -0.923 7.574 10.203 1 98.88 92 ILE A N 1
ATOM 660 C CA . ILE A 1 92 ? -0.531 6.355 10.906 1 98.88 92 ILE A CA 1
ATOM 661 C C . ILE A 1 92 ? -1.472 6.117 12.086 1 98.88 92 ILE A C 1
ATOM 663 O O . ILE A 1 92 ? -1.965 5.004 12.281 1 98.88 92 ILE A O 1
ATOM 667 N N . VAL A 1 93 ? -1.708 7.176 12.859 1 98.75 93 VAL A N 1
ATOM 668 C CA . VAL A 1 93 ? -2.629 7.051 13.984 1 98.75 93 VAL A CA 1
ATOM 669 C C . VAL A 1 93 ? -4.008 6.637 13.484 1 98.75 93 VAL A C 1
ATOM 671 O O . VAL A 1 93 ? -4.629 5.723 14.031 1 98.75 93 VAL A O 1
ATOM 674 N N . LEU A 1 94 ? -4.473 7.293 12.43 1 98.5 94 LEU A N 1
ATOM 675 C CA . LEU A 1 94 ? -5.746 6.949 11.805 1 98.5 94 LEU A CA 1
ATOM 676 C C . LEU A 1 94 ? -5.785 5.477 11.414 1 98.5 94 LEU A C 1
ATOM 678 O O . LEU A 1 94 ? -6.754 4.777 11.719 1 98.5 94 LEU A O 1
ATOM 682 N N . LEU A 1 95 ? -4.766 4.992 10.812 1 98.81 95 LEU A N 1
ATOM 683 C CA . LEU A 1 95 ? -4.719 3.625 10.305 1 98.81 95 LEU A CA 1
ATOM 684 C C . LEU A 1 95 ? -4.688 2.617 11.445 1 98.81 95 LEU A C 1
ATOM 686 O O . LEU A 1 95 ? -5.297 1.55 11.359 1 98.81 95 LEU A O 1
ATOM 690 N N . LEU A 1 96 ? -3.953 2.922 12.469 1 98.62 96 LEU A N 1
ATOM 691 C CA . LEU A 1 96 ? -3.922 2.029 13.617 1 98.62 96 LEU A CA 1
ATOM 692 C C . LEU A 1 96 ? -5.297 1.929 14.266 1 98.62 96 LEU A C 1
ATOM 694 O O . LEU A 1 96 ? -5.738 0.836 14.633 1 98.62 96 LEU A O 1
ATOM 698 N N . VAL A 1 97 ? -5.957 3.064 14.422 1 97.81 97 VAL A N 1
ATOM 699 C CA . VAL A 1 97 ? -7.312 3.045 14.969 1 97.81 97 VAL A CA 1
ATOM 700 C C . VAL A 1 97 ? -8.219 2.207 14.062 1 97.81 97 VAL A C 1
ATOM 702 O O . VAL A 1 97 ? -8.969 1.359 14.547 1 97.81 97 VAL A O 1
ATOM 705 N N . ALA A 1 98 ? -8.18 2.391 12.758 1 97.56 98 ALA A N 1
ATOM 706 C CA . ALA A 1 98 ? -9.008 1.639 11.812 1 97.56 98 ALA A CA 1
ATOM 707 C C . ALA A 1 98 ? -8.711 0.144 11.898 1 97.56 98 ALA A C 1
ATOM 709 O O . ALA A 1 98 ? -9.625 -0.677 11.93 1 97.56 98 ALA A O 1
ATOM 710 N N . ILE A 1 99 ? -7.418 -0.212 11.938 1 98.5 99 ILE A N 1
ATOM 711 C CA . ILE A 1 99 ? -7.02 -1.615 11.953 1 98.5 99 ILE A CA 1
ATOM 712 C C . ILE A 1 99 ? -7.562 -2.295 13.203 1 98.5 99 ILE A C 1
ATOM 714 O O . ILE A 1 99 ? -8.18 -3.357 13.125 1 98.5 99 ILE A O 1
ATOM 718 N N . PHE A 1 100 ? -7.488 -1.676 14.312 1 97.69 100 PHE A N 1
ATOM 719 C CA . PHE A 1 100 ? -7.77 -2.363 15.57 1 97.69 100 PHE A CA 1
ATOM 720 C C . PHE A 1 100 ? -9.242 -2.242 15.93 1 97.69 100 PHE A C 1
ATOM 722 O O . PHE A 1 100 ? -9.758 -3.023 16.734 1 97.69 100 PHE A O 1
ATOM 729 N N . THR A 1 101 ? -10 -1.29 15.336 1 96.19 101 THR A N 1
ATOM 730 C CA . THR A 1 101 ? -11.391 -1.121 15.727 1 96.19 101 THR A CA 1
ATOM 731 C C . THR A 1 101 ? -12.328 -1.643 14.641 1 96.19 101 THR A C 1
ATOM 733 O O . THR A 1 101 ? -13.477 -1.994 14.922 1 96.19 101 THR A O 1
ATOM 736 N N . VAL A 1 102 ? -11.797 -1.683 13.438 1 95.31 102 VAL A N 1
ATOM 737 C CA . VAL A 1 102 ? -12.719 -1.989 12.352 1 95.31 102 VAL A CA 1
ATOM 738 C C . VAL A 1 102 ? -12.305 -3.301 11.68 1 95.31 102 VAL A C 1
ATOM 740 O O . VAL A 1 102 ? -13.164 -4.121 11.336 1 95.31 102 VAL A O 1
ATOM 743 N N . HIS A 1 103 ? -11.023 -3.562 11.523 1 97.38 103 HIS A N 1
ATOM 744 C CA . HIS A 1 103 ? -10.633 -4.551 10.523 1 97.38 103 HIS A CA 1
ATOM 745 C C . HIS A 1 103 ? -10.016 -5.781 11.18 1 97.38 103 HIS A C 1
ATOM 747 O O . HIS A 1 103 ? -10.07 -6.879 10.625 1 97.38 103 HIS A O 1
ATOM 753 N N . ILE A 1 104 ? -9.484 -5.664 12.383 1 97.5 104 ILE A N 1
ATOM 754 C CA . ILE A 1 104 ? -8.609 -6.695 12.93 1 97.5 104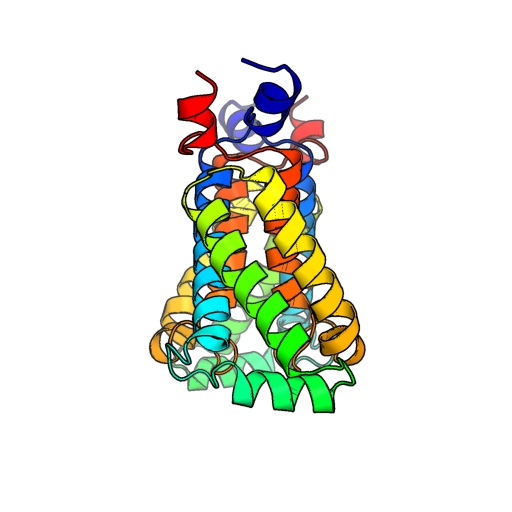 ILE A CA 1
ATOM 755 C C . ILE A 1 104 ? -9.391 -7.988 13.125 1 97.5 104 ILE A C 1
ATOM 757 O O . ILE A 1 104 ? -8.875 -9.078 12.867 1 97.5 104 ILE A O 1
ATOM 761 N N . HIS A 1 105 ? -10.664 -7.918 13.43 1 97.12 105 HIS A N 1
ATOM 762 C CA . HIS A 1 105 ? -11.469 -9.094 13.742 1 97.12 105 HIS A CA 1
ATOM 763 C C . HIS A 1 105 ? -11.906 -9.82 12.477 1 97.12 105 HIS A C 1
ATOM 765 O O . HIS A 1 105 ? -12.383 -10.953 12.539 1 97.12 105 HIS A O 1
ATOM 771 N N . ASN A 1 106 ? -11.719 -9.133 11.383 1 97.06 106 ASN A N 1
ATOM 772 C CA . ASN A 1 106 ? -12.133 -9.703 10.102 1 97.06 106 ASN A CA 1
ATOM 773 C C . ASN A 1 106 ? -10.984 -10.445 9.422 1 97.06 106 ASN A C 1
ATOM 775 O O . ASN A 1 106 ? -11.148 -10.961 8.312 1 97.06 106 ASN A O 1
ATOM 779 N N . GLY A 1 107 ? -9.781 -10.43 10.117 1 97.12 107 GLY A N 1
ATOM 780 C CA . GLY A 1 107 ? -8.641 -11.125 9.555 1 97.12 107 GLY A CA 1
ATOM 781 C C . GLY A 1 107 ? -7.805 -10.258 8.625 1 97.12 107 GLY A C 1
ATOM 782 O O . GLY A 1 107 ? -7.941 -9.039 8.625 1 97.12 107 GLY A O 1
ATOM 783 N N . PHE A 1 108 ? -7.004 -10.844 7.789 1 98.12 108 PHE A N 1
ATOM 784 C CA . PHE A 1 108 ? -5.984 -10.156 7.004 1 98.12 108 PHE A CA 1
ATOM 785 C C . PHE A 1 108 ? -6.566 -9.656 5.688 1 98.12 108 PHE A C 1
ATOM 787 O O . PHE A 1 108 ? -6.355 -8.5 5.309 1 98.12 108 PHE A O 1
ATOM 794 N N . PHE A 1 109 ? -7.402 -10.398 5.027 1 97.31 109 PHE A N 1
ATOM 795 C CA . PHE A 1 109 ? -7.742 -10.203 3.625 1 97.31 109 PHE A CA 1
ATOM 796 C C . PHE A 1 109 ? -8.844 -9.156 3.477 1 97.31 109 PHE A C 1
ATOM 798 O O . PHE A 1 109 ? -9.836 -9.188 4.207 1 97.31 109 PHE A O 1
ATOM 805 N N . MET A 1 110 ? -8.742 -8.352 2.445 1 93.44 110 MET A N 1
ATOM 806 C CA . MET A 1 110 ? -9.68 -7.262 2.211 1 93.44 110 MET A CA 1
ATOM 807 C C . MET A 1 110 ? -11.039 -7.797 1.762 1 93.44 110 MET A C 1
ATOM 809 O O . MET A 1 110 ? -12.07 -7.16 1.982 1 93.44 110 MET A O 1
ATOM 813 N N . ALA A 1 111 ? -11.023 -8.914 1.131 1 90.88 111 ALA A N 1
ATOM 814 C CA . ALA A 1 111 ? -12.258 -9.523 0.651 1 90.88 111 ALA A CA 1
ATOM 815 C C . ALA A 1 111 ? -13.266 -9.695 1.788 1 90.88 111 ALA A C 1
ATOM 817 O O . ALA A 1 111 ? -14.477 -9.648 1.566 1 90.88 111 ALA A O 1
ATOM 818 N N . ASN A 1 112 ? -12.812 -9.812 3.014 1 93.44 112 ASN A N 1
ATOM 819 C CA . ASN A 1 112 ? -13.656 -9.93 4.195 1 93.44 112 ASN A CA 1
ATOM 820 C C . ASN A 1 112 ? -13.617 -8.664 5.039 1 93.44 112 ASN A C 1
ATOM 822 O O . ASN A 1 112 ? -13.82 -8.711 6.254 1 93.44 112 ASN A O 1
ATOM 826 N N . ASN A 1 113 ? -13.172 -7.57 4.422 1 95.12 113 ASN A N 1
ATOM 827 C CA . ASN A 1 113 ? -13.008 -6.316 5.148 1 95.12 113 ASN A CA 1
ATOM 828 C C . ASN A 1 113 ? -11.883 -6.402 6.176 1 95.12 113 ASN A C 1
ATOM 830 O O . ASN A 1 113 ? -11.992 -5.84 7.266 1 95.12 113 ASN A O 1
ATOM 834 N N . GLY A 1 114 ? -10.852 -7.176 5.855 1 97.44 114 GLY A N 1
ATOM 835 C CA . GLY A 1 114 ? -9.68 -7.324 6.707 1 97.44 114 GLY A CA 1
ATOM 836 C C . GLY A 1 114 ? -8.75 -6.125 6.656 1 97.44 114 GLY A C 1
ATOM 837 O O . GLY A 1 114 ? -9.094 -5.09 6.078 1 97.44 114 GLY A O 1
ATOM 838 N N . TYR A 1 115 ? -7.559 -6.289 7.273 1 98.31 115 TYR A N 1
ATOM 839 C CA . TYR A 1 115 ? -6.746 -5.105 7.527 1 98.31 115 TYR A CA 1
ATOM 840 C C . TYR A 1 115 ? -5.625 -4.984 6.508 1 98.31 115 TYR A C 1
ATOM 842 O O . TYR A 1 115 ? -4.758 -4.113 6.629 1 98.31 115 TYR A O 1
ATOM 850 N N . GLU A 1 116 ? -5.539 -5.766 5.477 1 97.94 116 GLU A N 1
ATOM 851 C CA . GLU A 1 116 ? -4.375 -5.781 4.594 1 97.94 116 GLU A CA 1
ATOM 852 C C . GLU A 1 116 ? -4.211 -4.445 3.873 1 97.94 116 GLU A C 1
ATOM 854 O O . GLU A 1 116 ? -3.09 -3.982 3.662 1 97.94 116 GLU A O 1
ATOM 859 N N . TYR A 1 117 ? -5.398 -3.855 3.414 1 98.06 117 TYR A N 1
ATOM 860 C CA . TYR A 1 117 ? -5.273 -2.57 2.734 1 98.06 117 TYR A CA 1
ATOM 861 C C . TYR A 1 117 ? -4.734 -1.504 3.68 1 98.06 117 TYR A C 1
ATOM 863 O O . TYR A 1 117 ? -3.801 -0.774 3.334 1 98.06 117 TYR A O 1
ATOM 871 N N . ALA A 1 118 ? -5.34 -1.411 4.84 1 98.5 118 ALA A N 1
ATOM 872 C CA . ALA A 1 118 ? -4.863 -0.462 5.844 1 98.5 118 ALA A CA 1
ATOM 873 C C . ALA A 1 118 ? -3.391 -0.7 6.168 1 98.5 118 ALA A C 1
ATOM 875 O O . ALA A 1 118 ? -2.631 0.251 6.363 1 98.5 118 ALA A O 1
ATOM 876 N N . LEU A 1 119 ? -3.016 -1.924 6.223 1 98.62 119 LEU A N 1
ATOM 877 C CA . LEU A 1 119 ? -1.629 -2.273 6.516 1 98.62 119 LEU A CA 1
ATOM 878 C C . LEU A 1 119 ? -0.703 -1.797 5.402 1 98.62 119 LEU A C 1
ATOM 880 O O . LEU A 1 119 ? 0.4 -1.315 5.668 1 98.62 119 LEU A O 1
ATOM 884 N N . ALA A 1 120 ? -1.109 -1.961 4.176 1 98.44 120 ALA A N 1
ATOM 885 C CA . ALA A 1 120 ? -0.309 -1.478 3.055 1 98.44 120 ALA A CA 1
ATOM 886 C C . ALA A 1 120 ? -0.108 0.033 3.135 1 98.44 120 ALA A C 1
ATOM 888 O O . ALA A 1 120 ? 1.011 0.526 2.975 1 98.44 120 ALA A O 1
ATOM 889 N N . LEU A 1 121 ? -1.196 0.741 3.381 1 98.75 121 LEU A N 1
ATOM 890 C CA . LEU A 1 121 ? -1.099 2.191 3.512 1 98.75 121 LEU A CA 1
ATOM 891 C C . LEU A 1 121 ? -0.23 2.572 4.703 1 98.75 121 LEU A C 1
ATOM 893 O O . LEU A 1 121 ? 0.526 3.545 4.641 1 98.75 121 LEU A O 1
ATOM 897 N N . LEU A 1 122 ? -0.365 1.823 5.773 1 98.81 122 LEU A N 1
ATOM 898 C CA . LEU A 1 122 ? 0.47 2.039 6.949 1 98.81 122 LEU A CA 1
ATOM 899 C C . LEU A 1 122 ? 1.947 1.886 6.605 1 98.81 122 LEU A C 1
ATOM 901 O O . LEU A 1 122 ? 2.777 2.688 7.039 1 98.81 122 LEU A O 1
ATOM 905 N N . GLY A 1 123 ? 2.25 0.855 5.906 1 98.5 123 GLY A N 1
ATOM 906 C CA . GLY A 1 123 ? 3.619 0.686 5.449 1 98.5 123 GLY A CA 1
ATOM 907 C C . GLY A 1 123 ? 4.141 1.883 4.676 1 98.5 123 GLY A C 1
ATOM 908 O O . GLY A 1 123 ? 5.281 2.311 4.879 1 98.5 123 GLY A O 1
ATOM 909 N N . GLY A 1 124 ? 3.309 2.406 3.76 1 98.44 124 GLY A N 1
ATOM 910 C CA . GLY A 1 124 ? 3.695 3.6 3.025 1 98.44 124 GLY A CA 1
ATOM 911 C C . GLY A 1 124 ? 3.914 4.805 3.92 1 98.44 124 GLY A C 1
ATOM 912 O O . GLY A 1 124 ? 4.898 5.531 3.766 1 98.44 124 GLY A O 1
ATOM 913 N N . ALA A 1 125 ? 3.035 4.992 4.828 1 98.69 125 ALA A N 1
ATOM 914 C CA . ALA A 1 125 ? 3.137 6.125 5.742 1 98.69 125 ALA A CA 1
ATOM 915 C C . ALA A 1 125 ? 4.371 6.004 6.629 1 98.69 125 ALA A C 1
ATOM 917 O O . ALA A 1 125 ? 5.059 6.996 6.887 1 98.69 125 ALA A O 1
ATOM 918 N N . LEU A 1 126 ? 4.625 4.84 7.102 1 98.5 126 LEU A N 1
ATOM 919 C CA . LEU A 1 126 ? 5.809 4.609 7.922 1 98.5 126 LEU A CA 1
ATOM 920 C C . LEU A 1 126 ? 7.082 4.875 7.129 1 98.5 126 LEU A C 1
ATOM 922 O O . LEU A 1 126 ? 8.055 5.402 7.668 1 98.5 126 LEU A O 1
ATOM 926 N N . ALA A 1 127 ? 7.074 4.457 5.906 1 97.31 127 ALA A N 1
ATOM 927 C CA . ALA A 1 127 ? 8.234 4.727 5.059 1 97.31 127 ALA A CA 1
ATOM 928 C C . ALA A 1 127 ? 8.492 6.227 4.938 1 97.31 127 ALA A C 1
ATOM 930 O O . ALA A 1 127 ? 9.633 6.676 5.012 1 97.31 127 ALA A O 1
ATOM 931 N N . VAL A 1 128 ? 7.434 6.965 4.773 1 97.44 128 VAL A N 1
ATOM 932 C CA . VAL A 1 128 ? 7.562 8.414 4.676 1 97.44 128 VAL A CA 1
ATOM 933 C C . VAL A 1 128 ? 8.062 8.984 6 1 97.44 128 VAL A C 1
ATOM 935 O O . VAL A 1 128 ? 8.922 9.867 6.023 1 97.44 128 VAL A O 1
ATOM 938 N N . LEU A 1 129 ? 7.551 8.438 7.059 1 97.56 129 LEU A N 1
ATOM 939 C CA . LEU A 1 129 ? 7.953 8.914 8.383 1 97.56 129 LEU A CA 1
ATOM 940 C C . LEU A 1 129 ? 9.445 8.711 8.594 1 97.56 129 LEU A C 1
ATOM 942 O O . LEU A 1 129 ? 10.133 9.602 9.117 1 97.56 129 LEU A O 1
ATOM 946 N N . ILE A 1 130 ? 9.945 7.645 8.18 1 96.31 130 ILE A N 1
ATOM 947 C CA . ILE A 1 130 ? 11.328 7.258 8.453 1 96.31 130 ILE A CA 1
ATOM 948 C C . ILE A 1 130 ? 12.258 7.93 7.453 1 96.31 130 ILE A C 1
ATOM 950 O O . ILE A 1 130 ? 13.312 8.453 7.828 1 96.31 130 ILE A O 1
ATOM 954 N N . GLU A 1 131 ? 11.812 7.988 6.168 1 94.38 131 GLU A N 1
ATOM 955 C CA . GLU A 1 131 ? 12.734 8.383 5.109 1 94.38 131 GLU A CA 1
ATOM 956 C C . GLU A 1 131 ? 12.547 9.852 4.734 1 94.38 131 GLU A C 1
ATOM 958 O O . GLU A 1 131 ? 13.43 10.461 4.125 1 94.38 131 GLU A O 1
ATOM 963 N N . GLY A 1 132 ? 11.391 10.344 4.949 1 94.44 132 GLY A N 1
ATOM 964 C CA . GLY A 1 132 ? 11.109 11.719 4.582 1 94.44 132 GLY A CA 1
ATOM 965 C C . GLY A 1 132 ? 10.25 11.844 3.34 1 94.44 132 GLY A C 1
ATOM 966 O O . GLY A 1 132 ? 9.68 10.859 2.871 1 94.44 132 GLY A O 1
ATOM 967 N N . ALA A 1 133 ? 10.172 13.023 2.816 1 94.94 133 ALA A N 1
ATOM 968 C CA . ALA A 1 133 ? 9.148 13.398 1.84 1 94.94 133 ALA A CA 1
ATOM 969 C C . ALA A 1 133 ? 9.562 12.977 0.431 1 94.94 133 ALA A C 1
ATOM 971 O O . ALA A 1 133 ? 8.719 12.859 -0.459 1 94.94 133 ALA A O 1
ATOM 972 N N . GLY A 1 134 ? 10.805 12.844 0.172 1 92.5 134 GLY A N 1
ATOM 973 C CA . GLY A 1 134 ? 11.281 12.461 -1.149 1 92.5 134 GLY A CA 1
ATOM 974 C C . GLY A 1 134 ? 11.781 13.641 -1.963 1 92.5 134 GLY A C 1
ATOM 975 O O . GLY A 1 134 ? 11.641 14.797 -1.545 1 92.5 134 GLY A O 1
ATOM 976 N N . LYS A 1 135 ? 12.312 13.375 -3.168 1 91.88 135 LYS A N 1
ATOM 977 C CA . LYS A 1 135 ? 13.055 14.352 -3.957 1 91.88 135 LYS A CA 1
ATOM 978 C C . LYS A 1 135 ? 12.117 15.398 -4.562 1 91.88 135 LYS A C 1
ATOM 980 O O . LYS A 1 135 ? 12.516 16.547 -4.762 1 91.88 135 LYS A O 1
ATOM 985 N N . LEU A 1 136 ? 10.93 14.992 -4.926 1 94 136 LEU A N 1
ATOM 986 C CA . LEU A 1 136 ? 9.945 15.93 -5.441 1 94 136 LEU A CA 1
ATOM 987 C C . LEU A 1 136 ? 8.898 16.266 -4.375 1 94 136 LEU A C 1
ATOM 989 O O . LEU A 1 136 ? 7.816 15.672 -4.355 1 94 136 LEU A O 1
ATOM 993 N N . SER A 1 137 ? 9.281 17.172 -3.498 1 95.25 137 SER A N 1
ATOM 994 C CA . SER A 1 137 ? 8.438 17.547 -2.371 1 95.25 137 SER A CA 1
ATOM 995 C C . SER A 1 137 ? 8.609 19.031 -2.018 1 95.25 137 SER A C 1
ATOM 997 O O . SER A 1 137 ? 9.664 19.609 -2.266 1 95.25 137 SER A O 1
ATOM 999 N N . LEU A 1 138 ? 7.621 19.625 -1.464 1 95.75 138 LEU A N 1
ATOM 1000 C CA . LEU A 1 138 ? 7.707 21 -0.98 1 95.75 138 LEU A CA 1
ATOM 1001 C C . LEU A 1 138 ? 8.641 21.094 0.22 1 95.75 138 LEU A C 1
ATOM 1003 O O . LEU A 1 138 ? 9.328 22.109 0.401 1 95.75 138 LEU A O 1
ATOM 1007 N N . ASP A 1 139 ? 8.602 20.031 1.019 1 95.25 139 ASP A N 1
ATOM 1008 C CA . ASP A 1 139 ? 9.555 20 2.125 1 95.25 139 ASP A CA 1
ATOM 1009 C C . ASP A 1 139 ? 10.977 20.219 1.626 1 95.25 139 ASP A C 1
ATOM 1011 O O . ASP A 1 139 ? 11.734 21 2.209 1 95.25 139 ASP A O 1
ATOM 1015 N N . ARG A 1 140 ? 11.336 19.516 0.583 1 92.38 140 ARG A N 1
ATOM 1016 C CA . ARG A 1 140 ? 12.688 19.625 0.046 1 92.38 140 ARG A CA 1
ATOM 1017 C C . ARG A 1 140 ? 12.969 21.031 -0.455 1 92.38 140 ARG A C 1
ATOM 1019 O O . ARG A 1 140 ? 14.07 21.547 -0.274 1 92.38 140 ARG A O 1
ATOM 1026 N N . VAL A 1 141 ? 12.023 21.641 -1.076 1 92.06 141 VAL A N 1
ATOM 1027 C CA . VAL A 1 141 ? 12.172 23 -1.618 1 92.06 141 VAL A CA 1
ATOM 1028 C C . VAL A 1 141 ? 12.383 23.984 -0.479 1 92.06 141 VAL A C 1
ATOM 1030 O O . VAL A 1 141 ? 13.234 24.875 -0.568 1 92.06 141 VAL A O 1
ATOM 1033 N N . ILE A 1 142 ? 11.656 23.797 0.576 1 92 142 ILE A N 1
ATOM 1034 C CA . ILE A 1 142 ? 11.695 24.734 1.701 1 92 142 ILE A CA 1
ATOM 1035 C C . ILE A 1 142 ? 12.992 24.531 2.486 1 92 142 ILE A C 1
ATOM 1037 O O . ILE A 1 142 ? 13.578 25.5 2.98 1 92 142 ILE A O 1
ATOM 1041 N N . ALA A 1 143 ? 13.461 23.344 2.551 1 88.44 143 ALA A N 1
ATOM 1042 C CA . ALA A 1 143 ? 14.641 23.031 3.354 1 88.44 143 ALA A CA 1
ATOM 1043 C C . ALA A 1 143 ? 15.922 23.5 2.656 1 88.44 143 ALA A C 1
ATOM 1045 O O . ALA A 1 143 ? 16.984 23.531 3.27 1 88.44 143 ALA A O 1
ATOM 1046 N N . ARG A 1 144 ? 15.82 23.75 1.381 1 81.12 144 ARG A N 1
ATOM 1047 C CA . ARG A 1 144 ? 16.984 24.25 0.657 1 81.12 144 ARG A CA 1
ATOM 1048 C C . ARG A 1 144 ? 17.266 25.719 0.991 1 81.12 144 ARG A C 1
ATOM 1050 O O . ARG A 1 144 ? 16.328 26.469 1.271 1 81.12 144 ARG A O 1
ATOM 1057 N N . MET B 1 1 ? 32.281 -9.352 -8.828 1 75.81 1 MET B N 1
ATOM 1058 C CA . MET B 1 1 ? 30.844 -9.5 -9.109 1 75.81 1 MET B CA 1
ATOM 1059 C C . MET B 1 1 ? 30.484 -8.891 -10.461 1 75.81 1 MET B C 1
ATOM 1061 O O . MET B 1 1 ? 31.062 -7.887 -10.867 1 75.81 1 MET B O 1
ATOM 1065 N N . ASN B 1 2 ? 29.734 -9.445 -11.328 1 83.94 2 ASN B N 1
ATOM 1066 C CA . ASN B 1 2 ? 29.234 -8.984 -12.625 1 83.94 2 ASN B CA 1
ATOM 1067 C C . ASN B 1 2 ? 28.5 -7.656 -12.508 1 83.94 2 ASN B C 1
ATOM 1069 O O . ASN B 1 2 ? 27.844 -7.391 -11.5 1 83.94 2 ASN B O 1
ATOM 1073 N N . THR B 1 3 ? 28.812 -6.762 -13.375 1 86.06 3 THR B N 1
ATOM 1074 C CA . THR B 1 3 ? 28.266 -5.41 -13.336 1 86.06 3 THR B CA 1
ATOM 1075 C C . THR B 1 3 ? 26.75 -5.441 -13.297 1 86.06 3 THR B C 1
ATOM 1077 O O . THR B 1 3 ? 26.125 -4.617 -12.625 1 86.06 3 THR B O 1
ATOM 1080 N N . LEU B 1 4 ? 26.234 -6.301 -14.023 1 86.88 4 LEU B N 1
ATOM 1081 C CA . LEU B 1 4 ? 24.781 -6.434 -14.062 1 86.88 4 LEU B CA 1
ATOM 1082 C C . LEU B 1 4 ? 24.25 -6.891 -12.703 1 86.88 4 LEU B C 1
ATOM 1084 O O . LEU B 1 4 ? 23.25 -6.363 -12.219 1 86.88 4 LEU B O 1
ATOM 1088 N N . ILE B 1 5 ? 24.969 -7.844 -12.156 1 85.88 5 ILE B N 1
ATOM 1089 C CA . ILE B 1 5 ? 24.547 -8.359 -10.859 1 85.88 5 ILE B CA 1
ATOM 1090 C C . ILE B 1 5 ? 24.641 -7.254 -9.812 1 85.88 5 ILE B C 1
ATOM 1092 O O . ILE B 1 5 ? 23.734 -7.09 -8.984 1 85.88 5 ILE B O 1
ATOM 1096 N N . LYS B 1 6 ? 25.641 -6.527 -9.875 1 86.12 6 LYS B N 1
ATOM 1097 C CA . LYS B 1 6 ? 25.828 -5.434 -8.93 1 86.12 6 LYS B CA 1
ATOM 1098 C C . LYS B 1 6 ? 24.719 -4.391 -9.07 1 86.12 6 LYS B C 1
ATOM 1100 O O . LYS B 1 6 ? 24.188 -3.895 -8.07 1 86.12 6 LYS B O 1
ATOM 1105 N N . SER B 1 7 ? 24.391 -4.145 -10.328 1 87.81 7 SER B N 1
ATOM 1106 C CA . SER B 1 7 ? 23.359 -3.143 -10.578 1 87.81 7 SER B CA 1
ATOM 1107 C C . SER B 1 7 ? 22 -3.59 -10.039 1 87.81 7 SER B C 1
ATOM 1109 O O . SER B 1 7 ? 21.234 -2.779 -9.516 1 87.81 7 SER B O 1
ATOM 1111 N N . VAL B 1 8 ? 21.734 -4.816 -10.031 1 90.56 8 VAL B N 1
ATOM 1112 C CA . VAL B 1 8 ? 20.453 -5.379 -9.625 1 90.56 8 VAL B CA 1
ATOM 1113 C C . VAL B 1 8 ? 20.375 -5.461 -8.102 1 90.56 8 VAL B C 1
ATOM 1115 O O . VAL B 1 8 ? 19.312 -5.285 -7.512 1 90.56 8 VAL B O 1
ATOM 1118 N N . LEU B 1 9 ? 21.547 -5.547 -7.484 1 91.5 9 LEU B N 1
ATOM 1119 C CA . LEU B 1 9 ? 21.562 -5.859 -6.059 1 91.5 9 LEU B CA 1
ATOM 1120 C C . LEU B 1 9 ? 21.828 -4.605 -5.234 1 91.5 9 LEU B C 1
ATOM 1122 O O . LEU B 1 9 ? 21.578 -4.586 -4.027 1 91.5 9 LEU B O 1
ATOM 1126 N N . THR B 1 10 ? 22.297 -3.604 -5.887 1 87.94 10 THR B N 1
ATOM 1127 C CA . THR B 1 10 ? 22.641 -2.385 -5.152 1 87.94 10 THR B CA 1
ATOM 1128 C C . THR B 1 10 ? 21.359 -1.679 -4.68 1 87.94 10 THR B C 1
ATOM 1130 O O . THR B 1 10 ? 20.344 -1.686 -5.375 1 87.94 10 THR B O 1
ATOM 1133 N N . THR B 1 11 ? 21.391 -1.102 -3.467 1 88.69 11 THR B N 1
ATOM 1134 C CA . THR B 1 11 ? 20.203 -0.461 -2.912 1 88.69 11 THR B CA 1
ATOM 1135 C C . THR B 1 11 ? 20.562 0.874 -2.266 1 88.69 11 THR B C 1
ATOM 1137 O O . THR B 1 11 ? 21.594 0.997 -1.621 1 88.69 11 THR B O 1
ATOM 1140 N N . ARG B 1 12 ? 19.781 1.867 -2.492 1 84.62 12 ARG B N 1
ATOM 1141 C CA . ARG B 1 12 ? 19.844 3.178 -1.852 1 84.62 12 ARG B CA 1
ATOM 1142 C C . ARG B 1 12 ? 18.75 3.334 -0.801 1 84.62 12 ARG B C 1
ATOM 1144 O O . ARG B 1 12 ? 18.688 4.359 -0.123 1 84.62 12 ARG B O 1
ATOM 1151 N N . ALA B 1 13 ? 18.016 2.264 -0.703 1 87.62 13 ALA B N 1
ATOM 1152 C CA . ALA B 1 13 ? 16.828 2.338 0.154 1 87.62 13 ALA B CA 1
ATOM 1153 C C . ALA B 1 13 ? 17.219 2.172 1.623 1 87.62 13 ALA B C 1
ATOM 1155 O O . ALA B 1 13 ? 18.141 1.435 1.951 1 87.62 13 ALA B O 1
ATOM 1156 N N . GLY B 1 14 ? 16.484 2.875 2.492 1 92.25 14 GLY B N 1
ATOM 1157 C CA . GLY B 1 14 ? 16.719 2.805 3.928 1 92.25 14 GLY B CA 1
ATOM 1158 C C . GLY B 1 14 ? 15.797 1.818 4.625 1 92.25 14 GLY B C 1
ATOM 1159 O O . GLY B 1 14 ? 15.328 0.859 4.012 1 92.25 14 GLY B O 1
ATOM 1160 N N . TYR B 1 15 ? 15.586 2.021 5.965 1 94.88 15 TYR B N 1
ATOM 1161 C CA . TYR B 1 15 ? 14.797 1.122 6.797 1 94.88 15 TYR B CA 1
ATOM 1162 C C . TYR B 1 15 ? 13.312 1.253 6.484 1 94.88 15 TYR B C 1
ATOM 1164 O O . TYR B 1 15 ? 12.555 0.283 6.602 1 94.88 15 TYR B O 1
ATOM 1172 N N . GLY B 1 16 ? 12.914 2.451 6.094 1 95.5 16 GLY B N 1
ATOM 1173 C CA . GLY B 1 16 ? 11.516 2.652 5.746 1 95.5 16 GLY B CA 1
ATOM 1174 C C . GLY B 1 16 ? 11.07 1.808 4.566 1 95.5 16 GLY B C 1
ATOM 1175 O O . GLY B 1 16 ? 9.992 1.208 4.598 1 95.5 16 GLY B O 1
ATOM 1176 N N . LEU B 1 17 ? 11.859 1.791 3.611 1 95.31 17 LEU B N 1
ATOM 1177 C CA . LEU B 1 17 ? 11.523 0.992 2.438 1 95.31 17 LEU B CA 1
ATOM 1178 C C . LEU B 1 17 ? 11.609 -0.498 2.75 1 95.31 17 LEU B C 1
ATOM 1180 O O . LEU B 1 17 ? 10.891 -1.305 2.164 1 95.31 17 LEU B O 1
ATOM 1184 N N . THR B 1 18 ? 12.594 -0.873 3.664 1 97 18 THR B N 1
ATOM 1185 C CA . THR B 1 18 ? 12.648 -2.256 4.125 1 97 18 THR B CA 1
ATOM 1186 C C . THR B 1 18 ? 11.312 -2.678 4.73 1 97 18 THR B C 1
ATOM 1188 O O . THR B 1 18 ? 10.7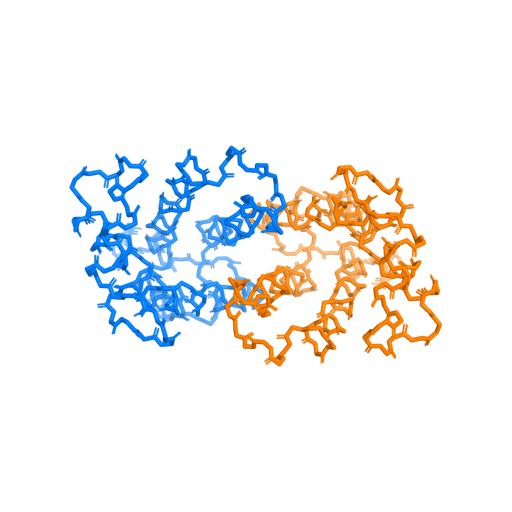81 -3.74 4.398 1 97 18 THR B O 1
ATOM 1191 N N . LEU B 1 19 ? 10.82 -1.889 5.543 1 97.5 19 LEU B N 1
ATOM 1192 C CA . LEU B 1 19 ? 9.555 -2.188 6.199 1 97.5 19 LEU B CA 1
ATOM 1193 C C . LEU B 1 19 ? 8.43 -2.318 5.176 1 97.5 19 LEU B C 1
ATOM 1195 O O . LEU B 1 19 ? 7.641 -3.266 5.23 1 97.5 19 LEU B O 1
ATOM 1199 N N . LEU B 1 20 ? 8.359 -1.388 4.305 1 97.75 20 LEU B N 1
ATOM 1200 C CA . LEU B 1 20 ? 7.348 -1.405 3.25 1 97.75 20 LEU B CA 1
ATOM 1201 C C . LEU B 1 20 ? 7.465 -2.67 2.406 1 97.75 20 LEU B C 1
ATOM 1203 O O . LEU B 1 20 ? 6.465 -3.34 2.141 1 97.75 20 LEU B O 1
ATOM 1207 N N . ARG B 1 21 ? 8.648 -2.934 1.971 1 98.25 21 ARG B N 1
ATOM 1208 C CA . ARG B 1 21 ? 8.906 -4.109 1.145 1 98.25 21 ARG B CA 1
ATOM 1209 C C . ARG B 1 21 ? 8.422 -5.379 1.832 1 98.25 21 ARG B C 1
ATOM 1211 O O . ARG B 1 21 ? 7.809 -6.242 1.196 1 98.25 21 ARG B O 1
ATOM 1218 N N . VAL B 1 22 ? 8.68 -5.508 3.113 1 98.69 22 VAL B N 1
ATOM 1219 C CA . VAL B 1 22 ? 8.289 -6.68 3.891 1 98.69 22 VAL B CA 1
ATOM 1220 C C . VAL B 1 22 ? 6.77 -6.785 3.939 1 98.69 22 VAL B C 1
ATOM 1222 O O . VAL B 1 22 ? 6.207 -7.859 3.719 1 98.69 22 VAL B O 1
ATOM 1225 N N . ILE B 1 23 ? 6.094 -5.723 4.199 1 98.69 23 ILE B N 1
ATOM 1226 C CA . ILE B 1 23 ? 4.637 -5.695 4.273 1 98.69 23 ILE B CA 1
ATOM 1227 C C . ILE B 1 23 ? 4.043 -6.094 2.926 1 98.69 23 ILE B C 1
ATOM 1229 O O . ILE B 1 23 ? 3.146 -6.941 2.861 1 98.69 23 ILE B O 1
ATOM 1233 N N . VAL B 1 24 ? 4.531 -5.492 1.841 1 98.69 24 VAL B N 1
ATOM 1234 C CA . VAL B 1 24 ? 4.07 -5.801 0.491 1 98.69 24 VAL B CA 1
ATOM 1235 C C . VAL B 1 24 ? 4.348 -7.266 0.168 1 98.69 24 VAL B C 1
ATOM 1237 O O . VAL B 1 24 ? 3.496 -7.953 -0.399 1 98.69 24 VAL B O 1
ATOM 1240 N N . GLY B 1 25 ? 5.551 -7.742 0.536 1 98.88 25 GLY B N 1
ATOM 1241 C CA . GLY B 1 25 ? 5.891 -9.141 0.314 1 98.88 25 GLY B CA 1
ATOM 1242 C C . GLY B 1 25 ? 4.941 -10.102 1.006 1 98.88 25 GLY B C 1
ATOM 1243 O O . GLY B 1 25 ? 4.504 -11.086 0.409 1 98.88 25 GLY B O 1
ATOM 1244 N N . ILE B 1 26 ? 4.613 -9.852 2.223 1 98.81 26 ILE B N 1
ATOM 1245 C CA . ILE B 1 26 ? 3.707 -10.688 2.996 1 98.81 26 ILE B CA 1
ATOM 1246 C C . ILE B 1 26 ? 2.338 -10.727 2.32 1 98.81 26 ILE B C 1
ATOM 1248 O O . ILE B 1 26 ? 1.721 -11.789 2.209 1 98.81 26 ILE B O 1
ATOM 1252 N N . ALA B 1 27 ? 1.877 -9.562 1.9 1 98.62 27 ALA B N 1
ATOM 1253 C CA . ALA B 1 27 ? 0.582 -9.492 1.229 1 98.62 27 ALA B CA 1
ATOM 1254 C C . ALA B 1 27 ? 0.558 -10.391 -0.006 1 98.62 27 ALA B C 1
ATOM 1256 O O . ALA B 1 27 ? -0.38 -11.172 -0.198 1 98.62 27 ALA B O 1
ATOM 1257 N N . PHE B 1 28 ? 1.601 -10.297 -0.815 1 98.88 28 PHE B N 1
ATOM 1258 C CA . PHE B 1 28 ? 1.639 -11.078 -2.043 1 98.88 28 PHE B CA 1
ATOM 1259 C C . PHE B 1 28 ? 1.743 -12.57 -1.73 1 98.88 28 PHE B C 1
ATOM 1261 O O . PHE B 1 28 ? 1.099 -13.391 -2.383 1 98.88 28 PHE B O 1
ATOM 1268 N N . ILE B 1 29 ? 2.549 -12.938 -0.741 1 98.88 29 ILE B N 1
ATOM 1269 C CA . ILE B 1 29 ? 2.676 -14.344 -0.366 1 98.88 29 ILE B CA 1
ATOM 1270 C C . ILE B 1 29 ? 1.317 -14.883 0.07 1 98.88 29 ILE B C 1
ATOM 1272 O O . ILE B 1 29 ? 0.939 -16 -0.303 1 98.88 29 ILE B O 1
ATOM 1276 N N . ALA B 1 30 ? 0.608 -14.125 0.896 1 98.69 30 ALA B N 1
ATOM 1277 C CA . ALA B 1 30 ? -0.709 -14.547 1.364 1 98.69 30 ALA B CA 1
ATOM 1278 C C . ALA B 1 30 ? -1.662 -14.773 0.194 1 98.69 30 ALA B C 1
ATOM 1280 O O . ALA B 1 30 ? -2.314 -15.812 0.109 1 98.69 30 ALA B O 1
ATOM 1281 N N . HIS B 1 31 ? -1.718 -13.891 -0.728 1 98.56 31 HIS B N 1
ATOM 1282 C CA . HIS B 1 31 ? -2.605 -14.016 -1.879 1 98.56 31 HIS B CA 1
ATOM 1283 C C . HIS B 1 31 ? -2.178 -15.172 -2.779 1 98.56 31 HIS B C 1
ATOM 1285 O O . HIS B 1 31 ? -3.02 -15.922 -3.279 1 98.56 31 HIS B O 1
ATOM 1291 N N . GLY B 1 32 ? -0.833 -15.234 -3.02 1 98.75 32 GLY B N 1
ATOM 1292 C CA . GLY B 1 32 ? -0.334 -16.344 -3.811 1 98.75 32 GLY B CA 1
ATOM 1293 C C . GLY B 1 32 ? -0.646 -17.703 -3.199 1 98.75 32 GLY B C 1
ATOM 1294 O O . GLY B 1 32 ? -0.942 -18.656 -3.918 1 98.75 32 GLY B O 1
ATOM 1295 N N . SER B 1 33 ? -0.586 -17.766 -1.885 1 98.75 33 SER B N 1
ATOM 1296 C CA . SER B 1 33 ? -0.887 -19.016 -1.188 1 98.75 33 SER B CA 1
ATOM 1297 C C . SER B 1 33 ? -2.359 -19.391 -1.33 1 98.75 33 SER B C 1
ATOM 1299 O O . SER B 1 33 ? -2.703 -20.578 -1.396 1 98.75 33 SER B O 1
ATOM 1301 N N . GLN B 1 34 ? -3.219 -18.422 -1.361 1 98.25 34 GLN B N 1
ATOM 1302 C CA . GLN B 1 34 ? -4.633 -18.688 -1.607 1 98.25 34 GLN B CA 1
ATOM 1303 C C . GLN B 1 34 ? -4.852 -19.297 -2.986 1 98.25 34 GLN B C 1
ATOM 1305 O O . GLN B 1 34 ? -5.641 -20.234 -3.137 1 98.25 34 GLN B O 1
ATOM 1310 N N . LYS B 1 35 ? -4.105 -18.75 -3.918 1 98.56 35 LYS B N 1
ATOM 1311 C CA . LYS B 1 35 ? -4.312 -19.172 -5.301 1 98.56 35 LYS B CA 1
ATOM 1312 C C . LYS B 1 35 ? -3.67 -20.531 -5.559 1 98.56 35 LYS B C 1
ATOM 1314 O O . LYS B 1 35 ? -4.285 -21.406 -6.168 1 98.56 35 LYS B O 1
ATOM 1319 N N . LEU B 1 36 ? -2.479 -20.703 -5.086 1 98.62 36 LEU B N 1
ATOM 1320 C CA . LEU B 1 36 ? -1.705 -21.891 -5.414 1 98.62 36 LEU B CA 1
ATOM 1321 C C . LEU B 1 36 ? -2.121 -23.078 -4.539 1 98.62 36 LEU B C 1
ATOM 1323 O O . LEU B 1 36 ? -2.195 -24.203 -5.012 1 98.62 36 LEU B O 1
ATOM 1327 N N . PHE B 1 37 ? -2.416 -22.812 -3.254 1 98.31 37 PHE B N 1
ATOM 1328 C CA . PHE B 1 37 ? -2.496 -23.906 -2.293 1 98.31 37 PHE B CA 1
ATOM 1329 C C . PHE B 1 37 ? -3.861 -23.922 -1.615 1 98.31 37 PHE B C 1
ATOM 1331 O O . PHE B 1 37 ? -4.137 -24.812 -0.798 1 98.31 37 PHE B O 1
ATOM 1338 N N . GLY B 1 38 ? -4.734 -23 -1.879 1 97.94 38 GLY B N 1
ATOM 1339 C CA . GLY B 1 38 ? -6 -22.906 -1.167 1 97.94 38 GLY B CA 1
ATOM 1340 C C . GLY B 1 38 ? -5.836 -22.547 0.296 1 97.94 38 GLY B C 1
ATOM 1341 O O . GLY B 1 38 ? -6.734 -22.781 1.105 1 97.94 38 GLY B O 1
ATOM 1342 N N . ALA B 1 39 ? -4.727 -22 0.601 1 97.62 39 ALA B N 1
ATOM 1343 C CA . ALA B 1 39 ? -4.461 -21.609 1.983 1 97.62 39 ALA B CA 1
ATOM 1344 C C . ALA B 1 39 ? -5.344 -20.438 2.404 1 97.62 39 ALA B C 1
ATOM 1346 O O . ALA B 1 39 ? -5.848 -19.688 1.559 1 97.62 39 ALA B O 1
ATOM 1347 N N . PHE B 1 40 ? -5.609 -20.266 3.721 1 96.69 40 PHE B N 1
ATOM 1348 C CA . PHE B 1 40 ? -6.363 -19.172 4.309 1 96.69 40 PHE B CA 1
ATOM 1349 C C . PHE B 1 40 ? -7.777 -19.125 3.738 1 96.69 40 PHE B C 1
ATOM 1351 O O . PHE B 1 40 ? -8.312 -18.031 3.488 1 96.69 40 PHE B O 1
ATOM 1358 N N . GLY B 1 41 ? -8.258 -20.312 3.398 1 95.06 41 GLY B N 1
ATOM 1359 C CA . GLY B 1 41 ? -9.625 -20.375 2.896 1 95.06 41 GLY B CA 1
ATOM 1360 C C . GLY B 1 41 ? -9.734 -20.031 1.425 1 95.06 41 GLY B C 1
ATOM 1361 O O . GLY B 1 41 ? -10.82 -19.703 0.941 1 95.06 41 GLY B O 1
ATOM 1362 N N . GLY B 1 42 ? -8.648 -19.984 0.709 1 96.38 42 GLY B N 1
ATOM 1363 C CA . GLY B 1 42 ? -8.648 -19.641 -0.704 1 96.38 42 GLY B CA 1
ATOM 1364 C C . GLY B 1 42 ? -9.203 -20.75 -1.583 1 96.38 42 GLY B C 1
ATOM 1365 O O . GLY B 1 42 ? -9.547 -21.828 -1.091 1 96.38 42 GLY B O 1
ATOM 1366 N N . TYR B 1 43 ? -9.227 -20.531 -2.814 1 96.56 43 TYR B N 1
ATOM 1367 C CA . TYR B 1 43 ? -9.953 -21.391 -3.736 1 96.56 43 TYR B CA 1
ATOM 1368 C C . TYR B 1 43 ? -9.016 -22.359 -4.453 1 96.56 43 TYR B C 1
ATOM 1370 O O . TYR B 1 43 ? -9.453 -23.203 -5.227 1 96.56 43 TYR B O 1
ATOM 1378 N N . GLY B 1 44 ? -7.711 -22.156 -4.285 1 98.25 44 GLY B N 1
ATOM 1379 C CA . GLY B 1 44 ? -6.766 -23.016 -4.988 1 98.25 44 GLY B CA 1
ATOM 1380 C C . GLY B 1 44 ? -6.703 -22.734 -6.48 1 98.25 44 GLY B C 1
ATOM 1381 O O . GLY B 1 44 ? -7.34 -21.797 -6.965 1 98.25 44 GLY B O 1
ATOM 1382 N N . LEU B 1 45 ? -5.949 -23.562 -7.16 1 98.31 45 LEU B N 1
ATOM 1383 C CA . LEU B 1 45 ? -5.711 -23.344 -8.586 1 98.31 45 LEU B CA 1
ATOM 1384 C C . LEU B 1 45 ? -6.996 -23.531 -9.383 1 98.31 45 LEU B C 1
ATOM 1386 O O . LEU B 1 45 ? -7.312 -22.734 -10.266 1 98.31 45 LEU B O 1
ATOM 1390 N N . GLU B 1 46 ? -7.766 -24.516 -9.07 1 98.06 46 GLU B N 1
ATOM 1391 C CA . GLU B 1 46 ? -8.969 -24.828 -9.836 1 98.06 46 GLU B CA 1
ATOM 1392 C C . GLU B 1 46 ? -10.016 -23.734 -9.695 1 98.06 46 GLU B C 1
ATOM 1394 O O . GLU B 1 46 ? -10.586 -23.281 -10.688 1 98.06 46 GLU B O 1
ATOM 1399 N N . GLY B 1 47 ? -10.289 -23.359 -8.453 1 98.12 47 GLY B N 1
ATOM 1400 C CA . GLY B 1 47 ? -11.234 -22.281 -8.234 1 98.12 47 GLY B CA 1
ATOM 1401 C C . GLY B 1 47 ? -10.797 -20.969 -8.859 1 98.12 47 GLY B C 1
ATOM 1402 O O . GLY B 1 47 ? -11.609 -20.266 -9.453 1 98.12 47 GLY B O 1
ATOM 1403 N N . THR B 1 48 ? -9.523 -20.625 -8.695 1 97.94 48 THR B N 1
ATOM 1404 C CA . THR B 1 48 ? -9 -19.406 -9.305 1 97.94 48 THR B CA 1
ATOM 1405 C C . THR B 1 48 ? -9.094 -19.484 -10.828 1 97.94 48 THR B C 1
ATOM 1407 O O . THR B 1 48 ? -9.43 -18.484 -11.477 1 97.94 48 THR B O 1
ATOM 1410 N N . ALA B 1 49 ? -8.82 -20.641 -11.352 1 98.38 49 ALA B N 1
ATOM 1411 C CA . ALA B 1 49 ? -8.898 -20.844 -12.789 1 98.38 49 ALA B CA 1
ATOM 1412 C C . ALA B 1 49 ? -10.305 -20.547 -13.312 1 98.38 49 ALA B C 1
ATOM 1414 O O . ALA B 1 49 ? -10.461 -19.906 -14.352 1 98.38 49 ALA B O 1
ATOM 1415 N N . GLN B 1 50 ? -11.297 -21 -12.648 1 98.31 50 GLN B N 1
ATOM 1416 C CA . GLN B 1 50 ? -12.68 -20.75 -13.039 1 98.31 50 GLN B CA 1
ATOM 1417 C C . GLN B 1 50 ? -13 -19.25 -13.008 1 98.31 50 GLN B C 1
ATOM 1419 O O . GLN B 1 50 ? -13.664 -18.734 -13.906 1 98.31 50 GLN B O 1
ATOM 1424 N N . TYR B 1 51 ? -12.508 -18.625 -11.961 1 96.38 51 TYR B N 1
ATOM 1425 C CA . TYR B 1 51 ? -12.711 -17.188 -11.867 1 96.38 51 TYR B CA 1
ATOM 1426 C C . TYR B 1 51 ? -12.039 -16.469 -13.031 1 96.38 51 TYR B C 1
ATOM 1428 O O . TYR B 1 51 ? -12.641 -15.578 -13.648 1 96.38 51 TYR B O 1
ATOM 1436 N N . MET B 1 52 ? -10.844 -16.844 -13.352 1 96.94 5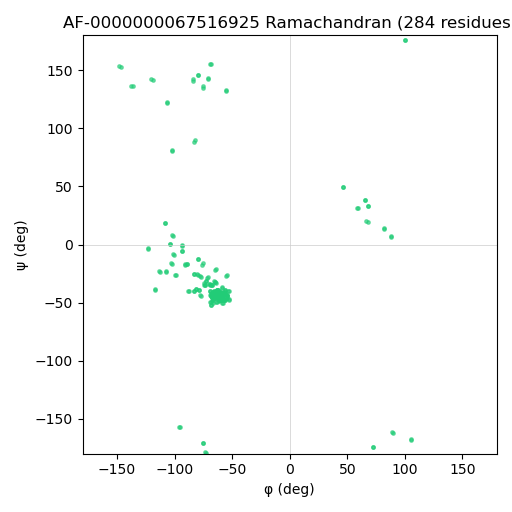2 MET B N 1
ATOM 1437 C CA . MET B 1 52 ? -10.109 -16.234 -14.453 1 96.94 52 MET B CA 1
ATOM 1438 C C . MET B 1 52 ? -10.844 -16.453 -15.773 1 96.94 52 MET B C 1
ATOM 1440 O O . MET B 1 52 ? -10.945 -15.523 -16.578 1 96.94 52 MET B O 1
ATOM 1444 N N . GLU B 1 53 ? -11.352 -17.578 -15.961 1 97.12 53 GLU B N 1
ATOM 1445 C CA . GLU B 1 53 ? -12.117 -17.859 -17.172 1 97.12 53 GLU B CA 1
ATOM 1446 C C . GLU B 1 53 ? -13.32 -16.922 -17.297 1 97.12 53 GLU B C 1
ATOM 1448 O O . GLU B 1 53 ? -13.617 -16.422 -18.391 1 97.12 53 GLU B O 1
ATOM 1453 N N . SER B 1 54 ? -13.961 -16.719 -16.203 1 96.44 54 SER B N 1
ATOM 1454 C CA . SER B 1 54 ? -15.148 -15.867 -16.203 1 96.44 54 SER B CA 1
ATOM 1455 C C . SER B 1 54 ? -14.812 -14.43 -16.578 1 96.44 54 SER B C 1
ATOM 1457 O O . SER B 1 54 ? -15.688 -13.672 -16.984 1 96.44 54 SER B O 1
ATOM 1459 N N . LEU B 1 55 ? -13.523 -14.008 -16.422 1 94.12 55 LEU B N 1
ATOM 1460 C CA . LEU B 1 55 ? -13.062 -12.664 -16.75 1 94.12 55 LEU B CA 1
ATOM 1461 C C . LEU B 1 55 ? -12.5 -12.609 -18.172 1 94.12 55 LEU B C 1
ATOM 1463 O O . LEU B 1 55 ? -12.008 -11.57 -18.609 1 94.12 55 LEU B O 1
ATOM 1467 N N . GLY B 1 56 ? -12.43 -13.758 -18.781 1 95.38 56 GLY B N 1
ATOM 1468 C CA . GLY B 1 56 ? -11.883 -13.82 -20.125 1 95.38 56 GLY B CA 1
ATOM 1469 C C . GLY B 1 56 ? -10.375 -14.008 -20.141 1 95.38 56 GLY B C 1
ATOM 1470 O O . GLY B 1 56 ? -9.734 -13.867 -21.188 1 95.38 56 GLY B O 1
ATOM 1471 N N . LEU B 1 57 ? -9.812 -14.219 -19 1 95.81 57 LEU B N 1
ATOM 1472 C CA . LEU B 1 57 ? -8.398 -14.547 -18.922 1 95.81 57 LEU B CA 1
ATOM 1473 C C . LEU B 1 57 ? -8.172 -16.031 -19.172 1 95.81 57 LEU B C 1
ATOM 1475 O O . LEU B 1 57 ? -8.188 -16.828 -18.219 1 95.81 57 LEU B O 1
ATOM 1479 N N . THR B 1 58 ? -7.973 -16.453 -20.406 1 96.5 58 THR B N 1
ATOM 1480 C CA . THR B 1 58 ? -7.906 -17.844 -20.828 1 96.5 58 THR B CA 1
ATOM 1481 C C . THR B 1 58 ? -6.555 -18.156 -21.469 1 96.5 58 THR B C 1
ATOM 1483 O O . THR B 1 58 ? -5.938 -17.281 -22.078 1 96.5 58 THR B O 1
ATOM 1486 N N . PRO B 1 59 ? -5.996 -19.406 -21.203 1 97.88 59 PRO B N 1
ATOM 1487 C CA . PRO B 1 59 ? -6.613 -20.484 -20.422 1 97.88 59 PRO B CA 1
ATOM 1488 C C . PRO B 1 59 ? -6.578 -20.219 -18.922 1 97.88 59 PRO B C 1
ATOM 1490 O O . PRO B 1 59 ? -5.543 -19.828 -18.391 1 97.88 59 PRO B O 1
ATOM 1493 N N . GLY B 1 60 ? -7.609 -20.453 -18.266 1 97.81 60 GLY B N 1
ATOM 1494 C CA . GLY B 1 60 ? -7.801 -20.078 -16.875 1 97.81 60 GLY B CA 1
ATOM 1495 C C . GLY B 1 60 ? -6.758 -20.688 -15.945 1 97.81 60 GLY B C 1
ATOM 1496 O O . GLY B 1 60 ? -6.203 -20 -15.094 1 97.81 60 GLY B O 1
ATOM 1497 N N . TYR B 1 61 ? -6.535 -21.984 -16.125 1 98.19 61 TYR B N 1
ATOM 1498 C CA . TYR B 1 61 ? -5.59 -22.672 -15.258 1 98.19 61 TYR B CA 1
ATOM 1499 C C . TYR B 1 61 ? -4.191 -22.078 -15.391 1 98.19 61 TYR B C 1
ATOM 1501 O O . TYR B 1 61 ? -3.492 -21.891 -14.391 1 98.19 61 TYR B O 1
ATOM 1509 N N . LEU B 1 62 ? -3.803 -21.75 -16.578 1 98.06 62 LEU B N 1
ATOM 1510 C CA . LEU B 1 62 ? -2.492 -21.156 -16.812 1 98.06 62 LEU B CA 1
ATOM 1511 C C . LEU B 1 62 ? -2.396 -19.781 -16.156 1 98.06 62 LEU B C 1
ATOM 1513 O O . LEU B 1 62 ? -1.395 -19.469 -15.508 1 98.06 62 LEU B O 1
ATOM 1517 N N . MET B 1 63 ? -3.422 -19.016 -16.344 1 98 63 MET B N 1
ATOM 1518 C CA . MET B 1 63 ? -3.424 -17.672 -15.75 1 98 63 MET B CA 1
ATOM 1519 C C . MET B 1 63 ? -3.393 -17.75 -14.227 1 98 63 MET B C 1
ATOM 1521 O O . MET B 1 63 ? -2.701 -16.953 -13.578 1 98 63 MET B O 1
ATOM 1525 N N . ALA B 1 64 ? -4.121 -18.688 -13.695 1 98.44 64 ALA B N 1
ATOM 1526 C CA . ALA B 1 64 ? -4.121 -18.891 -12.25 1 98.44 64 ALA B CA 1
ATOM 1527 C C . ALA B 1 64 ? -2.734 -19.281 -11.75 1 98.44 64 ALA B C 1
ATOM 1529 O O . ALA B 1 64 ? -2.254 -18.75 -10.75 1 98.44 64 ALA B O 1
ATOM 1530 N N . LEU B 1 65 ? -2.143 -20.188 -12.484 1 98.5 65 LEU B N 1
ATOM 1531 C CA . LEU B 1 65 ? -0.809 -20.656 -12.125 1 98.5 65 LEU B CA 1
ATOM 1532 C C . LEU B 1 65 ? 0.201 -19.516 -12.203 1 98.5 65 LEU B C 1
ATOM 1534 O O . LEU B 1 65 ? 1.022 -19.344 -11.297 1 98.5 65 LEU B O 1
ATOM 1538 N N . MET B 1 66 ? 0.132 -18.734 -13.227 1 98.56 66 MET B N 1
ATOM 1539 C CA . MET B 1 66 ? 1.07 -17.625 -13.406 1 98.56 66 MET B CA 1
ATOM 1540 C C . MET B 1 66 ? 0.872 -16.562 -12.336 1 98.56 66 MET B C 1
ATOM 1542 O O . MET B 1 66 ? 1.84 -16.094 -11.734 1 98.56 66 MET B O 1
ATOM 1546 N N . SER B 1 67 ? -0.359 -16.234 -12.141 1 98.5 67 SER B N 1
ATOM 1547 C CA . SER B 1 67 ? -0.611 -15.18 -11.164 1 98.5 67 SER B CA 1
ATOM 1548 C C . SER B 1 67 ? -0.281 -15.648 -9.75 1 98.5 67 SER B C 1
ATOM 1550 O O . SER B 1 67 ? 0.334 -14.906 -8.977 1 98.5 67 SER B O 1
ATOM 1552 N N . GLY B 1 68 ? -0.691 -16.859 -9.398 1 98.75 68 GLY B N 1
ATOM 1553 C CA . GLY B 1 68 ? -0.347 -17.406 -8.094 1 98.75 68 GLY B CA 1
ATOM 1554 C C . GLY B 1 68 ? 1.149 -17.484 -7.859 1 98.75 68 GLY B C 1
ATOM 1555 O O . GLY B 1 68 ? 1.635 -17.156 -6.777 1 98.75 68 GLY B O 1
ATOM 1556 N N . SER B 1 69 ? 1.84 -17.938 -8.867 1 98.88 69 SER B N 1
ATOM 1557 C CA . SER B 1 69 ? 3.289 -18.062 -8.758 1 98.88 69 SER B CA 1
ATOM 1558 C C . SER B 1 69 ? 3.957 -16.688 -8.656 1 98.88 69 SER B C 1
ATOM 1560 O O . SER B 1 69 ? 4.867 -16.5 -7.84 1 98.88 69 SER B O 1
ATOM 1562 N N . ALA B 1 70 ? 3.523 -15.789 -9.492 1 98.81 70 ALA B N 1
ATOM 1563 C CA . ALA B 1 70 ? 4.066 -14.438 -9.445 1 98.81 70 ALA B CA 1
ATOM 1564 C C . ALA B 1 70 ? 3.891 -13.82 -8.055 1 98.81 70 ALA B C 1
ATOM 1566 O O . ALA B 1 70 ? 4.82 -13.219 -7.516 1 98.81 70 ALA B O 1
ATOM 1567 N N . GLU B 1 71 ? 2.713 -14.07 -7.531 1 98.94 71 GLU B N 1
ATOM 1568 C CA . GLU B 1 71 ? 2.436 -13.516 -6.207 1 98.94 71 GLU B CA 1
ATOM 1569 C C . GLU B 1 71 ? 3.279 -14.195 -5.137 1 98.94 71 GLU B C 1
ATOM 1571 O O . GLU B 1 71 ? 3.955 -13.531 -4.352 1 98.94 71 GLU B O 1
ATOM 1576 N N . PHE B 1 72 ? 3.275 -15.477 -5.16 1 98.88 72 PHE B N 1
ATOM 1577 C CA . PHE B 1 72 ? 3.934 -16.203 -4.09 1 98.88 72 PHE B CA 1
ATOM 1578 C C . PHE B 1 72 ? 5.445 -16.016 -4.145 1 98.88 72 PHE B C 1
ATOM 1580 O O . PHE B 1 72 ? 6.055 -15.57 -3.172 1 98.88 72 PHE B O 1
ATOM 1587 N N . PHE B 1 73 ? 6.016 -16.25 -5.258 1 98.81 73 PHE B N 1
ATOM 1588 C CA . PHE B 1 73 ? 7.469 -16.203 -5.359 1 98.81 73 PHE B CA 1
ATOM 1589 C C . PHE B 1 73 ? 7.961 -14.758 -5.445 1 98.81 73 PHE B C 1
ATOM 1591 O O . PHE B 1 73 ? 9.031 -14.43 -4.93 1 98.81 73 PHE B O 1
ATOM 1598 N N . GLY B 1 74 ? 7.219 -13.906 -6.191 1 98.81 74 GLY B N 1
ATOM 1599 C CA . GLY B 1 74 ? 7.535 -12.492 -6.113 1 98.81 74 GLY B CA 1
ATOM 1600 C C . GLY B 1 74 ? 7.48 -11.945 -4.699 1 98.81 74 GLY B C 1
ATOM 1601 O O . GLY B 1 74 ? 8.352 -11.172 -4.293 1 98.81 74 GLY B O 1
ATOM 1602 N N . GLY B 1 75 ? 6.457 -12.398 -3.979 1 98.88 75 GLY B N 1
ATOM 1603 C CA . GLY B 1 75 ? 6.332 -12.016 -2.582 1 98.88 75 GLY B CA 1
ATOM 1604 C C . GLY B 1 75 ? 7.488 -12.5 -1.725 1 98.88 75 GLY B C 1
ATOM 1605 O O . GLY B 1 75 ? 7.969 -11.766 -0.854 1 98.88 75 GLY B O 1
ATOM 1606 N N . VAL B 1 76 ? 7.934 -13.672 -1.917 1 98.81 76 VAL B N 1
ATOM 1607 C CA . VAL B 1 76 ? 9.062 -14.227 -1.176 1 98.81 76 VAL B CA 1
ATOM 1608 C C . VAL B 1 76 ? 10.32 -13.406 -1.466 1 98.81 76 VAL B C 1
ATOM 1610 O O . VAL B 1 76 ? 11.078 -13.07 -0.55 1 98.81 76 VAL B O 1
ATOM 1613 N N . GLY B 1 77 ? 10.555 -13.109 -2.74 1 98.69 77 GLY B N 1
ATOM 1614 C CA . GLY B 1 77 ? 11.664 -12.242 -3.094 1 98.69 77 GLY B CA 1
ATOM 1615 C C . GLY B 1 77 ? 11.609 -10.891 -2.4 1 98.69 77 GLY B C 1
ATOM 1616 O O . GLY B 1 77 ? 12.625 -10.391 -1.917 1 98.69 77 GLY B O 1
ATOM 1617 N N . LEU B 1 78 ? 10.477 -10.336 -2.35 1 98.81 78 LEU B N 1
ATOM 1618 C CA . LEU B 1 78 ? 10.305 -9.047 -1.692 1 98.81 78 LEU B CA 1
ATOM 1619 C C . LEU B 1 78 ? 10.477 -9.172 -0.183 1 98.81 78 LEU B C 1
ATOM 1621 O O . LEU B 1 78 ? 11.141 -8.344 0.444 1 98.81 78 LEU B O 1
ATOM 1625 N N . LEU B 1 79 ? 9.906 -10.195 0.402 1 98.75 79 LEU B N 1
ATOM 1626 C CA . LEU B 1 79 ? 10 -10.391 1.844 1 98.75 79 LEU B CA 1
ATOM 1627 C C . LEU B 1 79 ? 11.461 -10.492 2.281 1 98.75 79 LEU B C 1
ATOM 1629 O O . LEU B 1 79 ? 11.875 -9.82 3.232 1 98.75 79 LEU B O 1
ATOM 1633 N N . LEU B 1 80 ? 12.258 -11.172 1.563 1 98.38 80 LEU B N 1
ATOM 1634 C CA . LEU B 1 80 ? 13.633 -11.453 1.938 1 98.38 80 LEU B CA 1
ATOM 1635 C C . LEU B 1 80 ? 14.57 -10.359 1.426 1 98.38 80 LEU B C 1
ATOM 1637 O O . LEU B 1 80 ? 15.703 -10.242 1.895 1 98.38 80 LEU B O 1
ATOM 1641 N N . GLY B 1 81 ? 14.07 -9.586 0.491 1 98.12 81 GLY B N 1
ATOM 1642 C CA . GLY B 1 81 ? 14.977 -8.695 -0.214 1 98.12 81 GLY B CA 1
ATOM 1643 C C . GLY B 1 81 ? 16.016 -9.422 -1.038 1 98.12 81 GLY B C 1
ATOM 1644 O O . GLY B 1 81 ? 17.203 -9.109 -0.959 1 98.12 81 GLY B O 1
ATOM 1645 N N . LEU B 1 82 ? 15.648 -10.438 -1.618 1 97.62 82 LEU B N 1
ATOM 1646 C CA . LEU B 1 82 ? 16.469 -11.211 -2.541 1 97.62 82 LEU B CA 1
ATOM 1647 C C . LEU B 1 82 ? 16.016 -11.008 -3.98 1 97.62 82 LEU B C 1
ATOM 1649 O O . LEU B 1 82 ? 14.875 -11.352 -4.324 1 97.62 82 LEU B O 1
ATOM 1653 N N . LEU B 1 83 ? 16.953 -10.523 -4.871 1 97.56 83 LEU B N 1
ATOM 1654 C CA . LEU B 1 83 ? 16.531 -10.133 -6.219 1 97.56 83 LEU B CA 1
ATOM 1655 C C . LEU B 1 83 ? 15.266 -9.289 -6.176 1 97.56 83 LEU B C 1
ATOM 1657 O O . LEU B 1 83 ? 14.297 -9.57 -6.887 1 97.56 83 LEU B O 1
ATOM 1661 N N . ALA B 1 84 ? 15.352 -8.328 -5.324 1 98 84 ALA B N 1
ATOM 1662 C CA . ALA B 1 84 ? 14.164 -7.523 -5.027 1 98 84 ALA B CA 1
ATOM 1663 C C . ALA B 1 84 ? 13.68 -6.777 -6.27 1 98 84 ALA B C 1
ATOM 1665 O O . ALA B 1 84 ? 12.477 -6.637 -6.484 1 98 84 ALA B O 1
ATOM 1666 N N . ARG B 1 85 ? 14.547 -6.25 -7.094 1 98.12 85 ARG B N 1
ATOM 1667 C CA . ARG B 1 85 ? 14.141 -5.504 -8.281 1 98.12 85 ARG B CA 1
ATOM 1668 C C . ARG B 1 85 ? 13.453 -6.418 -9.289 1 98.12 85 ARG B C 1
ATOM 1670 O O . ARG B 1 85 ? 12.352 -6.117 -9.766 1 98.12 85 ARG B O 1
ATOM 1677 N N . PRO B 1 86 ? 14.008 -7.602 -9.586 1 98.44 86 PRO B N 1
ATOM 1678 C CA . PRO B 1 86 ? 13.281 -8.547 -10.438 1 98.44 86 PRO B CA 1
ATOM 1679 C C . PRO B 1 86 ? 11.938 -8.977 -9.844 1 98.44 86 PRO B C 1
ATOM 1681 O O . PRO B 1 86 ? 10.945 -9.078 -10.555 1 98.44 86 PRO B O 1
ATOM 1684 N N . ALA B 1 87 ? 11.914 -9.234 -8.578 1 98.75 87 ALA B N 1
ATOM 1685 C CA . ALA B 1 87 ? 10.664 -9.57 -7.902 1 98.75 87 ALA B CA 1
ATOM 1686 C C . ALA B 1 87 ? 9.641 -8.445 -8.047 1 98.75 87 ALA B C 1
ATOM 1688 O O . ALA B 1 87 ? 8.453 -8.703 -8.289 1 98.75 87 ALA B O 1
ATOM 1689 N N . ALA B 1 88 ? 10.086 -7.258 -7.883 1 98.81 88 ALA B N 1
ATOM 1690 C CA . ALA B 1 88 ? 9.211 -6.102 -8.039 1 98.81 88 ALA B CA 1
ATOM 1691 C C . ALA B 1 88 ? 8.641 -6.039 -9.453 1 98.81 88 ALA B C 1
ATOM 1693 O O . ALA B 1 88 ? 7.453 -5.766 -9.641 1 98.81 88 ALA B O 1
ATOM 1694 N N . VAL B 1 89 ? 9.422 -6.281 -10.461 1 98.75 89 VAL B N 1
ATOM 1695 C CA . VAL B 1 89 ? 8.953 -6.258 -11.844 1 98.75 89 VAL B CA 1
ATOM 1696 C C . VAL B 1 89 ? 7.844 -7.289 -12.031 1 98.75 89 VAL B C 1
ATOM 1698 O O . VAL B 1 89 ? 6.812 -7 -12.641 1 98.75 89 VAL B O 1
ATOM 1701 N N . VAL B 1 90 ? 8.062 -8.445 -11.508 1 98.81 90 VAL B N 1
ATOM 1702 C CA . VAL B 1 90 ? 7.102 -9.531 -11.641 1 98.81 90 VAL B CA 1
ATOM 1703 C C . VAL B 1 90 ? 5.762 -9.109 -11.039 1 98.81 90 VAL B C 1
ATOM 1705 O O . VAL B 1 90 ? 4.715 -9.25 -11.68 1 98.81 90 VAL B O 1
ATOM 1708 N N . VAL B 1 91 ? 5.781 -8.562 -9.867 1 98.88 91 VAL B N 1
ATOM 1709 C CA . VAL B 1 91 ? 4.516 -8.25 -9.219 1 98.88 91 VAL B CA 1
ATOM 1710 C C . VAL B 1 91 ? 3.922 -6.98 -9.828 1 98.88 91 VAL B C 1
ATOM 1712 O O . VAL B 1 91 ? 2.701 -6.805 -9.836 1 98.88 91 VAL B O 1
ATOM 1715 N N . ILE B 1 92 ? 4.719 -6.051 -10.359 1 98.88 92 ILE B N 1
ATOM 1716 C CA . ILE B 1 92 ? 4.211 -4.879 -11.062 1 98.88 92 ILE B CA 1
ATOM 1717 C C . ILE B 1 92 ? 3.393 -5.32 -12.273 1 98.88 92 ILE B C 1
ATOM 1719 O O . ILE B 1 92 ? 2.285 -4.824 -12.5 1 98.88 92 ILE B O 1
ATOM 1723 N N . VAL B 1 93 ? 3.953 -6.258 -13.047 1 98.75 93 VAL B N 1
ATOM 1724 C CA . VAL B 1 93 ? 3.227 -6.773 -14.203 1 98.75 93 VAL B CA 1
ATOM 1725 C C . VAL B 1 93 ? 1.912 -7.402 -13.742 1 98.75 93 VAL B C 1
ATOM 1727 O O . VAL B 1 93 ? 0.855 -7.137 -14.32 1 98.75 93 VAL B O 1
ATOM 1730 N N . LEU B 1 94 ? 1.978 -8.203 -12.695 1 98.5 94 LEU B N 1
ATOM 1731 C CA . LEU B 1 94 ? 0.787 -8.82 -12.117 1 98.5 94 LEU B CA 1
ATOM 1732 C C . LEU B 1 94 ? -0.246 -7.762 -11.75 1 98.5 94 LEU B C 1
ATOM 1734 O O . LEU B 1 94 ? -1.426 -7.895 -12.086 1 98.5 94 LEU B O 1
ATOM 1738 N N . LEU B 1 95 ? 0.158 -6.73 -11.133 1 98.81 95 LEU B N 1
ATOM 1739 C CA . LEU B 1 95 ? -0.743 -5.695 -10.633 1 98.81 95 LEU B CA 1
ATOM 1740 C C . LEU B 1 95 ? -1.363 -4.914 -11.789 1 98.81 95 LEU B C 1
ATOM 1742 O O . LEU B 1 95 ? -2.535 -4.531 -11.727 1 98.81 95 LEU B O 1
ATOM 1746 N N . LEU B 1 96 ? -0.579 -4.629 -12.781 1 98.62 96 LEU B N 1
ATOM 1747 C CA . LEU B 1 96 ? -1.122 -3.936 -13.945 1 98.62 96 LEU B CA 1
ATOM 1748 C C . LEU B 1 96 ? -2.188 -4.781 -14.633 1 98.62 96 LEU B C 1
ATOM 1750 O O . LEU B 1 96 ? -3.238 -4.266 -15.023 1 98.62 96 LEU B O 1
ATOM 1754 N N . VAL B 1 97 ? -1.917 -6.059 -14.797 1 97.75 97 VAL B N 1
ATOM 1755 C CA . VAL B 1 97 ? -2.916 -6.949 -15.375 1 97.75 97 VAL B CA 1
ATOM 1756 C C . VAL B 1 97 ? -4.176 -6.949 -14.516 1 97.75 97 VAL B C 1
ATOM 1758 O O . VAL B 1 97 ? -5.289 -6.82 -15.031 1 97.75 97 VAL B O 1
ATOM 1761 N N . ALA B 1 98 ? -4.062 -7.078 -13.203 1 97.5 98 ALA B N 1
ATOM 1762 C CA . ALA B 1 98 ? -5.211 -7.09 -12.297 1 97.5 98 ALA B CA 1
ATOM 1763 C C . ALA B 1 98 ? -5.992 -5.781 -12.391 1 97.5 98 ALA B C 1
ATOM 1765 O O . ALA B 1 98 ? -7.223 -5.789 -12.461 1 97.5 98 ALA B O 1
ATOM 1766 N N . ILE B 1 99 ? -5.273 -4.648 -12.391 1 98.44 99 ILE B N 1
ATOM 1767 C CA . ILE B 1 99 ? -5.922 -3.34 -12.414 1 98.44 99 ILE B CA 1
ATOM 1768 C C . ILE B 1 99 ? -6.742 -3.189 -13.688 1 98.44 99 ILE B C 1
ATOM 1770 O O . ILE B 1 99 ? -7.914 -2.816 -13.641 1 98.44 99 ILE B O 1
ATOM 1774 N N . PHE B 1 100 ? -6.242 -3.588 -14.789 1 97.56 100 PHE B N 1
ATOM 1775 C CA . PHE B 1 100 ? -6.875 -3.256 -16.062 1 97.56 100 PHE B CA 1
ATOM 1776 C C . PHE B 1 100 ? -7.875 -4.332 -16.469 1 97.56 100 PHE B C 1
ATOM 1778 O O . PHE B 1 100 ? -8.75 -4.094 -17.297 1 97.56 100 PHE B O 1
ATOM 1785 N N . THR B 1 101 ? -7.816 -5.551 -15.875 1 96.06 101 THR B N 1
ATOM 1786 C CA . THR B 1 101 ? -8.719 -6.609 -16.297 1 96.06 101 THR B CA 1
ATOM 1787 C C . THR B 1 101 ? -9.797 -6.859 -15.25 1 96.06 101 THR B C 1
ATOM 1789 O O . THR B 1 101 ? -10.875 -7.371 -15.57 1 96.06 101 THR B O 1
ATOM 1792 N N . VAL B 1 102 ? -9.477 -6.484 -14.039 1 95.25 102 VAL B N 1
ATOM 1793 C CA . VAL B 1 102 ? -10.398 -6.883 -12.977 1 95.25 102 VAL B CA 1
ATOM 1794 C C . VAL B 1 102 ? -10.992 -5.641 -12.32 1 95.25 102 VAL B C 1
ATOM 1796 O O . VAL B 1 102 ? -12.188 -5.602 -12.016 1 95.25 102 VAL B O 1
ATOM 1799 N N . HIS B 1 103 ? -10.211 -4.586 -12.117 1 97.31 103 HIS B N 1
ATOM 1800 C CA . HIS B 1 103 ? -10.609 -3.594 -11.125 1 97.31 103 HIS B CA 1
ATOM 1801 C C . HIS B 1 103 ? -10.969 -2.266 -11.773 1 97.31 103 HIS B C 1
ATOM 1803 O O . HIS B 1 103 ? -11.758 -1.493 -11.234 1 97.31 103 HIS B O 1
ATOM 1809 N N . ILE B 1 104 ? -10.453 -1.987 -12.961 1 97.44 104 ILE B N 1
ATOM 1810 C CA . ILE B 1 104 ? -10.477 -0.632 -13.5 1 97.44 104 ILE B CA 1
ATOM 1811 C C . ILE B 1 104 ? -11.922 -0.198 -13.727 1 97.44 104 ILE B C 1
ATOM 1813 O O . ILE B 1 104 ? -12.281 0.955 -13.477 1 97.44 104 ILE B O 1
ATOM 1817 N N . HIS B 1 105 ? -12.812 -1.098 -14.07 1 97.06 105 HIS B N 1
ATOM 1818 C CA . HIS B 1 105 ? -14.188 -0.761 -14.422 1 97.06 105 HIS B CA 1
ATOM 1819 C C . HIS B 1 105 ? -15.031 -0.536 -13.18 1 97.06 105 HIS B C 1
ATOM 1821 O O . HIS B 1 105 ? -16.156 -0.015 -13.266 1 97.06 105 HIS B O 1
ATOM 1827 N N . ASN B 1 106 ? -14.469 -0.925 -12.07 1 97 106 ASN B N 1
ATOM 1828 C CA . ASN B 1 106 ? -15.195 -0.797 -10.812 1 97 106 ASN B CA 1
ATOM 1829 C C . ASN B 1 106 ? -14.867 0.514 -10.109 1 97 106 ASN B C 1
ATOM 1831 O O . ASN B 1 106 ? -15.375 0.78 -9.016 1 97 106 ASN B O 1
ATOM 1835 N N . GLY B 1 107 ? -13.93 1.313 -10.766 1 97.12 107 GLY B N 1
ATOM 1836 C CA . GLY B 1 107 ? -13.578 2.594 -10.172 1 97.12 107 GLY B CA 1
ATOM 1837 C C . GLY B 1 107 ? -12.406 2.504 -9.211 1 97.12 107 GLY B C 1
ATOM 1838 O O . GLY B 1 107 ? -11.695 1.5 -9.188 1 97.12 107 GLY B O 1
ATOM 1839 N N . PHE B 1 108 ? -12.227 3.463 -8.367 1 98.12 108 PHE B N 1
ATOM 1840 C CA . PHE B 1 108 ? -11.039 3.631 -7.539 1 98.12 108 PHE B CA 1
ATOM 1841 C C . PHE B 1 108 ? -11.18 2.85 -6.238 1 98.12 108 PHE B C 1
ATOM 1843 O O . PHE B 1 108 ? -10.258 2.129 -5.84 1 98.12 108 PHE B O 1
ATOM 1850 N N . PHE B 1 109 ? -12.336 2.83 -5.617 1 97.31 109 PHE B N 1
ATOM 1851 C CA . PHE B 1 109 ? -12.5 2.432 -4.223 1 97.31 109 PHE B CA 1
ATOM 1852 C C . PHE B 1 109 ? -12.609 0.917 -4.102 1 97.31 109 PHE B C 1
ATOM 1854 O O . PHE B 1 109 ? -13.352 0.281 -4.855 1 97.31 109 PHE B O 1
ATOM 1861 N N . MET B 1 110 ? -12 0.367 -3.07 1 93.38 110 MET B N 1
ATOM 1862 C CA . MET B 1 110 ? -11.961 -1.077 -2.857 1 93.38 110 MET B CA 1
ATOM 1863 C C . MET B 1 110 ? -13.336 -1.601 -2.445 1 93.38 110 MET B C 1
ATOM 1865 O O . MET B 1 110 ? -13.656 -2.766 -2.689 1 93.38 110 MET B O 1
ATOM 1869 N N . ALA B 1 111 ? -14.102 -0.768 -1.819 1 90.88 111 ALA B N 1
ATOM 1870 C CA . ALA B 1 111 ? -15.438 -1.164 -1.377 1 90.88 111 ALA B CA 1
ATOM 1871 C C . ALA B 1 111 ? -16.266 -1.694 -2.543 1 90.88 111 ALA B C 1
ATOM 1873 O O . ALA B 1 111 ? -17.141 -2.547 -2.355 1 90.88 111 ALA B O 1
ATOM 1874 N N . ASN B 1 112 ? -15.992 -1.273 -3.752 1 93.38 112 ASN B N 1
ATOM 1875 C CA . ASN B 1 112 ? -16.672 -1.741 -4.957 1 93.38 112 ASN B CA 1
ATOM 1876 C C . ASN B 1 112 ? -15.758 -2.637 -5.797 1 93.38 112 ASN B C 1
ATOM 1878 O O . ASN B 1 112 ? -15.906 -2.711 -7.02 1 93.38 112 ASN B O 1
ATOM 1882 N N . ASN B 1 113 ? -14.711 -3.156 -5.164 1 95.12 113 ASN B N 1
ATOM 1883 C CA . ASN B 1 113 ? -13.727 -3.967 -5.875 1 95.12 113 ASN B CA 1
ATOM 1884 C C . ASN B 1 113 ? -12.922 -3.131 -6.863 1 95.12 113 ASN B C 1
ATOM 1886 O O . ASN B 1 113 ? -12.578 -3.602 -7.945 1 95.12 113 ASN B O 1
ATOM 1890 N N . GLY B 1 114 ? -12.688 -1.872 -6.523 1 97.38 114 GLY B N 1
ATOM 1891 C CA . GLY B 1 114 ? -11.898 -0.963 -7.332 1 97.38 114 GLY B CA 1
ATOM 1892 C C . GLY B 1 114 ? -10.406 -1.227 -7.238 1 97.38 114 GLY B C 1
ATOM 1893 O O . GLY B 1 114 ? -9.984 -2.227 -6.652 1 97.38 114 GLY B O 1
ATOM 1894 N N . TYR B 1 115 ? -9.602 -0.284 -7.812 1 98.31 115 TYR B N 1
ATOM 1895 C CA . TYR B 1 115 ? -8.195 -0.61 -8.023 1 98.31 115 TYR B CA 1
ATOM 1896 C C . TYR B 1 115 ? -7.32 0.041 -6.965 1 98.31 115 TYR B C 1
ATOM 1898 O O . TYR B 1 115 ? -6.09 -0.015 -7.047 1 98.31 115 TYR B O 1
ATOM 1906 N N . GLU B 1 116 ? -7.824 0.651 -5.945 1 97.94 116 GLU B N 1
ATOM 1907 C CA . GLU B 1 116 ? -7.004 1.438 -5.027 1 97.94 116 GLU B CA 1
ATOM 1908 C C . GLU B 1 116 ? -6.008 0.554 -4.281 1 97.94 116 GLU B C 1
ATOM 1910 O O . GLU B 1 116 ? -4.875 0.964 -4.031 1 97.94 116 GLU B O 1
ATOM 1915 N N . TYR B 1 117 ? -6.5 -0.683 -3.846 1 98.06 117 TYR B N 1
ATOM 1916 C CA . TYR B 1 117 ? -5.566 -1.557 -3.148 1 98.06 117 TYR B CA 1
ATOM 1917 C C . TYR B 1 117 ? -4.418 -1.973 -4.062 1 98.06 117 TYR B C 1
ATOM 1919 O O . TYR B 1 117 ? -3.25 -1.892 -3.68 1 98.06 117 TYR B O 1
ATOM 1927 N N . ALA B 1 118 ? -4.77 -2.428 -5.238 1 98.44 118 ALA B N 1
ATOM 1928 C CA . ALA B 1 118 ? -3.75 -2.797 -6.215 1 98.44 118 ALA B CA 1
ATOM 1929 C C . ALA B 1 118 ? -2.811 -1.629 -6.496 1 98.44 118 ALA B C 1
ATOM 1931 O O . ALA B 1 118 ? -1.602 -1.819 -6.656 1 98.44 118 ALA B O 1
ATOM 1932 N N . LEU B 1 119 ? -3.344 -0.466 -6.555 1 98.62 119 LEU B N 1
ATOM 1933 C CA . LEU B 1 119 ? -2.543 0.728 -6.805 1 98.62 119 LEU B CA 1
ATOM 1934 C C . LEU B 1 119 ? -1.571 0.98 -5.656 1 98.62 119 LEU B C 1
ATOM 1936 O O . LEU B 1 119 ? -0.423 1.368 -5.883 1 98.62 119 LEU B O 1
ATOM 1940 N N . ALA B 1 120 ? -2.02 0.811 -4.449 1 98.44 120 ALA B N 1
ATOM 1941 C CA . ALA B 1 120 ? -1.136 0.974 -3.299 1 98.44 120 ALA B CA 1
ATOM 1942 C C . ALA B 1 120 ? 0.028 -0.011 -3.355 1 98.44 120 ALA B C 1
ATOM 1944 O O . ALA B 1 120 ? 1.184 0.372 -3.156 1 98.44 120 ALA B O 1
ATOM 1945 N N . LEU B 1 121 ? -0.296 -1.26 -3.625 1 98.75 121 LEU B N 1
ATOM 1946 C CA . LEU B 1 121 ? 0.754 -2.266 -3.736 1 98.75 121 LEU B CA 1
ATOM 1947 C C . LEU B 1 121 ? 1.689 -1.949 -4.898 1 98.75 121 LEU B C 1
ATOM 1949 O O . LEU B 1 121 ? 2.9 -2.158 -4.801 1 98.75 121 LEU B O 1
ATOM 1953 N N . LEU B 1 122 ? 1.115 -1.477 -5.98 1 98.81 122 LEU B N 1
ATOM 1954 C CA . LEU B 1 122 ? 1.912 -1.062 -7.129 1 98.81 122 LEU B CA 1
ATOM 1955 C C . LEU B 1 122 ? 2.893 0.039 -6.742 1 98.81 122 LEU B C 1
ATOM 1957 O O . LEU B 1 122 ? 4.059 0.006 -7.141 1 98.81 122 LEU B O 1
ATOM 1961 N N . GLY B 1 123 ? 2.4 0.999 -6.051 1 98.5 123 GLY B N 1
ATOM 1962 C CA . GLY B 1 123 ? 3.289 2.039 -5.555 1 98.5 123 GLY B CA 1
ATOM 1963 C C . GLY B 1 123 ? 4.453 1.496 -4.75 1 98.5 123 GLY B C 1
ATOM 1964 O O . GLY B 1 123 ? 5.59 1.944 -4.914 1 98.5 123 GLY B O 1
ATOM 1965 N N . GLY B 1 124 ? 4.164 0.54 -3.85 1 98.44 124 GLY B N 1
ATOM 1966 C CA . GLY B 1 124 ? 5.227 -0.094 -3.09 1 98.44 124 GLY B CA 1
ATOM 1967 C C . GLY B 1 124 ? 6.23 -0.828 -3.961 1 98.44 124 GLY B C 1
ATOM 1968 O O . GLY B 1 124 ? 7.438 -0.702 -3.768 1 98.44 124 GLY B O 1
ATOM 1969 N N . ALA B 1 125 ? 5.742 -1.55 -4.887 1 98.69 125 ALA B N 1
ATOM 1970 C CA . ALA B 1 125 ? 6.609 -2.309 -5.781 1 98.69 125 ALA B CA 1
ATOM 1971 C C . ALA B 1 125 ? 7.469 -1.376 -6.633 1 98.69 125 ALA B C 1
ATOM 1973 O O . ALA B 1 125 ? 8.648 -1.643 -6.855 1 98.69 125 ALA B O 1
ATOM 1974 N N . LEU B 1 126 ? 6.879 -0.337 -7.113 1 98.5 126 LEU B N 1
ATOM 1975 C CA . LEU B 1 126 ? 7.621 0.641 -7.902 1 98.5 126 LEU B CA 1
ATOM 1976 C C . LEU B 1 126 ? 8.719 1.291 -7.066 1 98.5 126 LEU B C 1
ATOM 1978 O O . LEU B 1 126 ? 9.812 1.563 -7.57 1 98.5 126 LEU B O 1
ATOM 1982 N N . ALA B 1 127 ? 8.398 1.582 -5.844 1 97.38 127 ALA B N 1
ATOM 1983 C CA . ALA B 1 127 ? 9.414 2.152 -4.957 1 97.38 127 ALA B CA 1
ATOM 1984 C C . ALA B 1 127 ? 10.602 1.213 -4.812 1 97.38 127 ALA B C 1
ATOM 1986 O O . ALA B 1 127 ? 11.758 1.652 -4.848 1 97.38 127 ALA B O 1
ATOM 1987 N N . VAL B 1 128 ? 10.32 -0.04 -4.676 1 97.44 128 VAL B N 1
ATOM 1988 C CA . VAL B 1 128 ? 11.391 -1.026 -4.551 1 97.44 128 VAL B CA 1
ATOM 1989 C C . VAL B 1 128 ? 12.18 -1.095 -5.859 1 97.44 128 VAL B C 1
ATOM 1991 O O . VAL B 1 128 ? 13.414 -1.17 -5.844 1 97.44 128 VAL B O 1
ATOM 1994 N N . LEU B 1 129 ? 11.469 -1.026 -6.938 1 97.62 129 LEU B N 1
ATOM 1995 C CA . LEU B 1 129 ? 12.125 -1.091 -8.242 1 97.62 129 LEU B CA 1
ATOM 1996 C C . LEU B 1 129 ? 13.109 0.065 -8.414 1 97.62 129 LEU B C 1
ATOM 1998 O O . LEU B 1 129 ? 14.227 -0.129 -8.898 1 97.62 129 LEU B O 1
ATOM 2002 N N . ILE B 1 130 ? 12.742 1.188 -7.992 1 96.38 130 ILE B N 1
ATOM 2003 C CA . ILE B 1 130 ? 13.508 2.404 -8.227 1 96.38 130 ILE B CA 1
ATOM 2004 C C . ILE B 1 130 ? 14.617 2.523 -7.188 1 96.38 130 ILE B C 1
ATOM 2006 O O . ILE B 1 130 ? 15.758 2.844 -7.523 1 96.38 130 ILE B O 1
ATOM 2010 N N . GLU B 1 131 ? 14.289 2.172 -5.918 1 94.44 131 GLU B N 1
ATOM 2011 C CA . GLU B 1 131 ? 15.203 2.486 -4.824 1 94.44 131 GLU B CA 1
ATOM 2012 C C . GLU B 1 131 ? 16.047 1.271 -4.441 1 94.44 131 GLU B C 1
ATOM 2014 O O . GLU B 1 131 ? 17.094 1.409 -3.801 1 94.44 131 GLU B O 1
ATOM 2019 N N . GLY B 1 132 ? 15.523 0.115 -4.695 1 94.5 132 GLY B N 1
ATOM 2020 C CA . GLY B 1 132 ? 16.234 -1.098 -4.32 1 94.5 132 GLY B CA 1
ATOM 2021 C C . GLY B 1 132 ? 15.648 -1.78 -3.1 1 94.5 132 GLY B C 1
ATOM 2022 O O . GLY B 1 132 ? 14.547 -1.431 -2.652 1 94.5 132 GLY B O 1
ATOM 2023 N N . ALA B 1 133 ? 16.359 -2.715 -2.564 1 94.88 133 ALA B N 1
ATOM 2024 C CA . ALA B 1 133 ? 15.836 -3.688 -1.613 1 94.88 133 ALA B CA 1
ATOM 2025 C C . ALA B 1 133 ? 15.812 -3.115 -0.198 1 94.88 133 ALA B C 1
ATOM 2027 O O . ALA B 1 133 ? 15.078 -3.604 0.665 1 94.88 133 ALA B O 1
ATOM 2028 N N . GLY B 1 134 ? 16.625 -2.178 0.093 1 92.5 134 GLY B N 1
ATOM 2029 C CA . GLY B 1 134 ? 16.688 -1.594 1.423 1 92.5 134 GLY B CA 1
ATOM 2030 C C . GLY B 1 134 ? 17.828 -2.139 2.264 1 92.5 134 GLY B C 1
ATOM 2031 O O . GLY B 1 134 ? 18.516 -3.072 1.852 1 92.5 134 GLY B O 1
ATOM 2032 N N . LYS B 1 135 ? 18 -1.595 3.479 1 91.88 135 LYS B N 1
ATOM 2033 C CA . LYS B 1 135 ? 19.188 -1.825 4.301 1 91.88 135 LYS B CA 1
ATOM 2034 C C . LYS B 1 135 ? 19.188 -3.234 4.891 1 91.88 135 LYS B C 1
ATOM 2036 O O . LYS B 1 135 ? 20.25 -3.822 5.113 1 91.88 135 LYS B O 1
ATOM 2041 N N . LEU B 1 136 ? 18.031 -3.738 5.215 1 94 136 LEU B N 1
ATOM 2042 C CA . LEU B 1 136 ? 17.906 -5.105 5.707 1 94 136 LEU B CA 1
ATOM 2043 C C . LEU B 1 136 ? 17.391 -6.035 4.613 1 94 136 LEU B C 1
ATOM 2045 O O . LEU B 1 136 ? 16.203 -6.316 4.547 1 94 136 LEU B O 1
ATOM 2049 N N . SER B 1 137 ? 18.328 -6.465 3.762 1 95.12 137 SER B N 1
ATOM 2050 C CA . SER B 1 137 ? 17.984 -7.301 2.615 1 95.12 137 SER B CA 1
ATOM 2051 C C . SER B 1 137 ? 19.109 -8.266 2.281 1 95.12 137 SER B C 1
ATOM 2053 O O . SER B 1 137 ? 20.281 -7.996 2.57 1 95.12 137 SER B O 1
ATOM 2055 N N . LEU B 1 138 ? 18.797 -9.352 1.696 1 95.75 138 LEU B N 1
ATOM 2056 C CA . LEU B 1 138 ? 19.812 -10.305 1.231 1 95.75 138 LEU B CA 1
ATOM 2057 C C . LEU B 1 138 ? 20.594 -9.727 0.06 1 95.75 138 LEU B C 1
ATOM 2059 O O . LEU B 1 138 ? 21.781 -10.008 -0.088 1 95.75 138 LEU B O 1
ATOM 2063 N N . ASP B 1 139 ? 19.875 -8.961 -0.753 1 95.12 139 ASP B N 1
ATOM 2064 C CA . ASP B 1 139 ? 20.594 -8.281 -1.83 1 95.12 139 ASP B CA 1
ATOM 2065 C C . ASP B 1 139 ? 21.781 -7.492 -1.288 1 95.12 139 ASP B C 1
ATOM 2067 O O . ASP B 1 139 ? 22.875 -7.555 -1.842 1 95.12 139 ASP B O 1
ATOM 2071 N N . ARG B 1 140 ? 21.516 -6.742 -0.239 1 92.25 140 ARG B N 1
ATOM 2072 C CA . ARG B 1 140 ? 22.578 -5.918 0.34 1 92.25 140 ARG B CA 1
ATOM 2073 C C . ARG B 1 140 ? 23.719 -6.781 0.864 1 92.25 140 ARG B C 1
ATOM 2075 O O . ARG B 1 140 ? 24.891 -6.422 0.72 1 92.25 140 ARG B O 1
ATOM 2082 N N . VAL B 1 141 ? 23.422 -7.883 1.466 1 92.06 141 VAL B N 1
ATOM 2083 C CA . VAL B 1 141 ? 24.422 -8.781 2.025 1 92.06 141 VAL B CA 1
ATOM 2084 C C . VAL B 1 141 ? 25.281 -9.359 0.903 1 92.06 141 VAL B C 1
ATOM 2086 O O . VAL B 1 141 ? 26.5 -9.438 1.026 1 92.06 141 VAL B O 1
ATOM 2089 N N . ILE B 1 142 ? 24.672 -9.695 -0.16 1 91.75 142 ILE B N 1
ATOM 2090 C CA . ILE B 1 142 ? 25.359 -10.336 -1.273 1 91.75 142 ILE B CA 1
ATOM 2091 C C . ILE B 1 142 ? 26.203 -9.305 -2.02 1 91.75 142 ILE B C 1
ATOM 2093 O O . ILE B 1 142 ? 27.312 -9.617 -2.484 1 91.75 142 ILE B O 1
ATOM 2097 N N . ALA B 1 143 ? 25.766 -8.117 -2.111 1 88.44 143 ALA B N 1
ATOM 2098 C CA . ALA B 1 143 ? 26.453 -7.078 -2.877 1 88.44 143 ALA B CA 1
ATOM 2099 C C . ALA B 1 143 ? 27.688 -6.57 -2.139 1 88.44 143 ALA B C 1
ATOM 2101 O O . ALA B 1 143 ? 28.516 -5.871 -2.717 1 88.44 143 ALA B O 1
ATOM 2102 N N . ARG B 1 144 ? 27.766 -6.859 -0.868 1 80.62 144 ARG B N 1
ATOM 2103 C CA . ARG B 1 144 ? 28.938 -6.457 -0.099 1 80.62 144 ARG B CA 1
ATOM 2104 C C . ARG B 1 144 ? 30.141 -7.352 -0.409 1 80.62 144 ARG B C 1
ATOM 2106 O O . ARG B 1 144 ? 29.969 -8.547 -0.676 1 80.62 144 ARG B O 1
#

Organism: Pseudomonas syringae pv. tomato (strain ATCC BAA-871 / DC3000) (NCBI:txid223283)